Protein AF-A0A6N2EA78-F1 (afdb_monomer)

Nearest PDB structures (foldseek):
  1zun-assembly1_B  TM=9.118E-01  e=1.534E-39  Pseudomonas syringae pv. tomato str. DC3000
  4cxg-assembly1_A  TM=6.770E-01  e=3.763E-31  Oryctolagus cuniculus
  3wy9-assembly2_B  TM=7.739E-01  e=1.429E-28  Pyrococcus horikoshii OT3
  3wya-assembly1_A  TM=7.598E-01  e=1.114E-25  Pyrococcus horikoshii OT3
  7csl-assembly2_B  TM=6.715E-01  e=8.254E-26  Pyrococcus horikoshii OT3

Structure (mmCIF, N/CA/C/O backbone):
data_AF-A0A6N2EA78-F1
#
_entry.id   AF-A0A6N2EA78-F1
#
loop_
_atom_site.group_PDB
_atom_site.id
_atom_site.type_symbol
_atom_site.label_atom_id
_atom_site.label_alt_id
_atom_site.label_comp_id
_atom_site.label_asym_id
_atom_site.label_entity_id
_atom_site.label_seq_id
_atom_site.pdbx_PDB_ins_code
_atom_site.Cartn_x
_atom_site.Cartn_y
_atom_site.Cartn_z
_atom_site.occupancy
_atom_site.B_iso_or_equiv
_atom_site.auth_seq_id
_atom_site.auth_comp_id
_atom_site.auth_asym_id
_atom_site.auth_atom_id
_atom_site.pdbx_PDB_model_num
ATOM 1 N N . MET A 1 1 ? -4.842 21.258 55.025 1.00 32.16 1 MET A N 1
ATOM 2 C CA . MET A 1 1 ? -4.219 22.569 55.287 1.00 32.16 1 MET A CA 1
ATOM 3 C C . MET A 1 1 ? -3.098 22.738 54.284 1.00 32.16 1 MET A C 1
ATOM 5 O O . MET A 1 1 ? -2.226 21.889 54.326 1.00 32.16 1 MET A O 1
ATOM 9 N N . LEU A 1 2 ? -3.222 23.757 53.419 1.00 26.39 2 LEU A N 1
ATOM 10 C CA . LEU A 1 2 ? -2.181 24.606 52.798 1.00 26.39 2 LEU A CA 1
ATOM 11 C C . LEU A 1 2 ? -0.951 23.887 52.169 1.00 26.39 2 LEU A C 1
ATOM 13 O O . LEU A 1 2 ? -0.333 23.048 52.797 1.00 26.39 2 LEU A O 1
ATOM 17 N N . ASP A 1 3 ? -0.478 24.188 50.963 1.00 26.31 3 ASP A N 1
ATOM 18 C CA . ASP A 1 3 ? -0.587 25.446 50.236 1.00 26.31 3 ASP A CA 1
ATOM 19 C C . ASP A 1 3 ? -0.264 25.269 48.745 1.00 26.31 3 ASP A C 1
ATOM 21 O O . ASP A 1 3 ? 0.576 24.459 48.352 1.00 26.31 3 ASP A O 1
ATOM 25 N N . ASN A 1 4 ? -0.940 26.086 47.945 1.00 31.48 4 ASN A N 1
ATOM 26 C CA . ASN A 1 4 ? -0.704 26.337 46.534 1.00 31.48 4 ASN A CA 1
ATOM 27 C C . ASN A 1 4 ? 0.383 27.413 46.436 1.00 31.48 4 ASN A C 1
ATOM 29 O O . ASN A 1 4 ? 0.170 28.521 46.918 1.00 31.48 4 ASN A O 1
ATOM 33 N N . SER A 1 5 ? 1.497 27.172 45.743 1.00 30.98 5 SER A N 1
ATOM 34 C CA . SER A 1 5 ? 2.279 28.295 45.210 1.00 30.98 5 SER A CA 1
ATOM 35 C C . SER A 1 5 ? 3.102 27.943 43.970 1.00 30.98 5 SER A C 1
ATOM 37 O O . SER A 1 5 ? 4.049 27.170 43.999 1.00 30.98 5 SER A O 1
ATOM 39 N N . ASN A 1 6 ? 2.715 28.632 42.894 1.00 29.83 6 ASN A N 1
ATOM 40 C CA . ASN A 1 6 ? 3.533 29.161 41.808 1.00 29.83 6 ASN A CA 1
ATOM 41 C C . ASN A 1 6 ? 4.336 28.212 40.909 1.00 29.83 6 ASN A C 1
ATOM 43 O O . ASN A 1 6 ? 5.505 27.912 41.135 1.00 29.83 6 ASN A O 1
ATOM 47 N N . THR A 1 7 ? 3.811 28.045 39.695 1.00 33.12 7 THR A N 1
ATOM 48 C CA . THR A 1 7 ? 4.588 28.446 38.513 1.00 33.12 7 THR A CA 1
ATOM 49 C C . THR A 1 7 ? 3.654 29.153 37.527 1.00 33.12 7 THR A C 1
ATOM 51 O O . THR A 1 7 ? 2.773 28.543 36.931 1.00 33.12 7 THR A O 1
ATOM 54 N N . GLN A 1 8 ? 3.783 30.481 37.457 1.00 30.59 8 GLN A N 1
ATOM 55 C CA . GLN A 1 8 ? 3.013 31.375 36.591 1.00 30.59 8 GLN A CA 1
ATOM 56 C C . GLN A 1 8 ? 3.425 31.202 35.122 1.00 30.59 8 GLN A C 1
ATOM 58 O O . GLN A 1 8 ? 4.612 31.216 34.802 1.00 30.59 8 GLN A O 1
ATOM 63 N N . LEU A 1 9 ? 2.434 31.104 34.234 1.00 31.41 9 LEU A N 1
ATOM 64 C CA . LEU A 1 9 ? 2.588 31.295 32.790 1.00 31.41 9 LEU A CA 1
ATOM 65 C C . LEU A 1 9 ? 2.487 32.803 32.459 1.00 31.41 9 LEU A C 1
ATOM 67 O O . LEU A 1 9 ? 1.650 33.483 33.060 1.00 31.41 9 LEU A O 1
ATOM 71 N N . PRO A 1 10 ? 3.300 33.351 31.534 1.00 30.45 10 PRO A N 1
ATOM 72 C CA . PRO A 1 10 ? 3.309 34.785 31.240 1.00 30.45 10 PRO A CA 1
ATOM 73 C C . PRO A 1 10 ? 2.024 35.277 30.558 1.00 30.45 10 PRO A C 1
ATOM 75 O O . PRO A 1 10 ? 1.609 34.754 29.526 1.00 30.45 10 PRO A O 1
ATOM 78 N N . GLN A 1 11 ? 1.442 36.341 31.117 1.00 33.69 11 GLN A N 1
ATOM 79 C CA . GLN A 1 11 ? 0.385 37.157 30.518 1.00 33.69 11 GLN A CA 1
ATOM 80 C C . GLN A 1 11 ? 0.973 38.113 29.470 1.00 33.69 11 GLN A C 1
ATOM 82 O O . GLN A 1 11 ? 1.513 39.154 29.832 1.00 33.69 11 GLN A O 1
ATOM 87 N N . GLN A 1 12 ? 0.826 37.805 28.184 1.00 31.84 12 GLN A N 1
ATOM 88 C CA . GLN A 1 12 ? 0.813 38.791 27.097 1.00 31.84 12 GLN A CA 1
ATOM 89 C C . GLN A 1 12 ? -0.186 38.308 26.036 1.00 31.84 12 GLN A C 1
ATOM 91 O O . GLN A 1 12 ? -0.276 37.109 25.799 1.00 31.84 12 GLN A O 1
ATOM 96 N N . PHE A 1 13 ? -0.923 39.246 25.430 1.00 28.55 13 PHE A N 1
ATOM 97 C CA . PHE A 1 13 ? -2.097 39.086 24.545 1.00 28.55 13 PHE A CA 1
ATOM 98 C C . PHE A 1 13 ? -3.475 39.092 25.229 1.00 28.55 13 PHE A C 1
ATOM 100 O O . PHE A 1 13 ? -4.318 38.230 25.005 1.00 28.55 13 PHE A O 1
ATOM 107 N N . ALA A 1 14 ? -3.740 40.148 25.997 1.00 30.28 14 ALA A N 1
ATOM 108 C CA . ALA A 1 14 ? -5.088 40.678 26.176 1.00 30.28 14 ALA A CA 1
ATOM 109 C C . ALA A 1 14 ? -5.021 42.181 25.876 1.00 30.28 14 ALA A C 1
ATOM 111 O O . ALA A 1 14 ? -4.589 42.934 26.735 1.00 30.28 14 ALA A O 1
ATOM 112 N N . ASP A 1 15 ? -5.289 42.556 24.620 1.00 31.00 15 ASP A N 1
ATOM 113 C CA . ASP A 1 15 ? -5.847 43.854 24.196 1.00 31.00 15 ASP A CA 1
ATOM 114 C C . ASP A 1 15 ? -5.804 43.961 22.661 1.00 31.00 15 ASP A C 1
ATOM 116 O O . ASP A 1 15 ? -4.823 44.401 22.063 1.00 31.00 15 ASP A O 1
ATOM 120 N N . ALA A 1 16 ? -6.891 43.550 22.004 1.00 31.66 16 ALA A N 1
ATOM 121 C CA . ALA A 1 16 ? -7.221 43.981 20.647 1.00 31.66 16 ALA A CA 1
ATOM 122 C C . ALA A 1 16 ? -8.757 44.032 20.496 1.00 31.66 16 ALA A C 1
ATOM 124 O O . ALA A 1 16 ? -9.440 43.108 20.944 1.00 31.66 16 ALA A O 1
ATOM 125 N N . PRO A 1 17 ? -9.323 45.110 19.923 1.00 29.92 17 PRO A N 1
ATOM 126 C CA . PRO A 1 17 ? -10.761 45.359 19.923 1.00 29.92 17 PRO A CA 1
ATOM 127 C C . PRO A 1 17 ? -11.522 44.407 18.990 1.00 29.92 17 PRO A C 1
ATOM 129 O O . PRO A 1 17 ? -11.026 44.007 17.938 1.00 29.92 17 PRO A O 1
ATOM 132 N N . ALA A 1 18 ? -12.760 44.086 19.375 1.00 33.69 18 ALA A N 1
ATOM 133 C CA . ALA A 1 18 ? -13.701 43.281 18.607 1.00 33.69 18 ALA A CA 1
ATOM 134 C C . ALA A 1 18 ? -14.038 43.951 17.260 1.00 33.69 18 ALA A C 1
ATOM 136 O O . ALA A 1 18 ? -14.889 44.835 17.178 1.00 33.69 18 ALA A O 1
ATOM 137 N N . GLY A 1 19 ? -13.341 43.531 16.204 1.00 27.36 19 GLY A N 1
ATOM 138 C CA . GLY A 1 19 ? -13.635 43.876 14.818 1.00 27.36 19 GLY A CA 1
ATOM 139 C C . GLY A 1 19 ? -14.538 42.823 14.181 1.00 27.36 19 GLY A C 1
ATOM 140 O O . GLY A 1 19 ? -14.126 41.688 13.958 1.00 27.36 19 GLY A O 1
ATOM 141 N N . THR A 1 20 ? -15.773 43.214 13.884 1.00 30.28 20 THR A N 1
ATOM 142 C CA . THR A 1 20 ? -16.753 42.453 13.106 1.00 30.28 20 THR A CA 1
ATOM 143 C C . THR A 1 20 ? -16.212 42.156 11.703 1.00 30.28 20 THR A C 1
ATOM 145 O O . THR A 1 20 ? -16.216 43.032 10.841 1.00 30.28 20 THR A O 1
ATOM 148 N N . LEU A 1 21 ? -15.782 40.920 11.444 1.00 28.53 21 LEU A N 1
ATOM 149 C CA . LEU A 1 21 ? -15.569 40.410 10.086 1.00 28.53 21 LEU A CA 1
ATOM 150 C C . LEU A 1 21 ? -16.843 39.690 9.642 1.00 28.53 21 LEU A C 1
ATOM 152 O O . LEU A 1 21 ? -17.053 38.508 9.907 1.00 28.53 21 LEU A O 1
ATOM 156 N N . ALA A 1 22 ? -17.723 40.458 9.003 1.00 27.28 22 ALA A N 1
ATOM 157 C CA . ALA A 1 22 ? -18.862 39.942 8.265 1.00 27.28 22 ALA A CA 1
ATOM 158 C C . ALA A 1 22 ? -18.359 39.095 7.084 1.00 27.28 22 ALA A C 1
ATOM 160 O O . ALA A 1 22 ? -17.578 39.570 6.259 1.00 27.28 22 ALA A O 1
ATOM 161 N N . ALA A 1 23 ? -18.818 37.847 6.999 1.00 28.83 23 ALA A N 1
ATOM 162 C CA . ALA A 1 23 ? -18.691 37.052 5.786 1.00 28.83 23 ALA A CA 1
ATOM 163 C C . ALA A 1 23 ? -19.498 37.728 4.658 1.00 28.83 23 ALA A C 1
ATOM 165 O O . ALA A 1 23 ? -20.614 38.194 4.917 1.00 28.83 23 ALA A O 1
ATOM 166 N N . PRO A 1 24 ? -18.977 37.813 3.422 1.00 27.91 24 PRO A N 1
ATOM 167 C CA . PRO A 1 24 ? -19.726 38.397 2.322 1.00 27.91 24 PRO A CA 1
ATOM 168 C C . PRO A 1 24 ? -20.956 37.533 2.023 1.00 27.91 24 PRO A C 1
ATOM 170 O O . PRO A 1 24 ? -20.853 36.330 1.784 1.00 27.91 24 PRO A O 1
ATOM 173 N N . ALA A 1 25 ? -22.130 38.164 2.058 1.00 28.84 25 ALA A N 1
ATOM 174 C CA . ALA A 1 25 ? -23.375 37.565 1.606 1.00 28.84 25 ALA A CA 1
ATOM 175 C C . ALA A 1 25 ? -23.281 37.254 0.100 1.00 28.84 25 ALA A C 1
ATOM 177 O O . ALA A 1 25 ? -22.808 38.105 -0.660 1.00 28.84 25 ALA A O 1
ATOM 178 N N . PRO A 1 26 ? -23.735 36.077 -0.363 1.00 28.84 26 PRO A N 1
ATOM 179 C CA . PRO A 1 26 ? -23.867 35.832 -1.788 1.00 28.84 26 PRO A CA 1
ATOM 180 C C . PRO A 1 26 ? -24.981 36.727 -2.341 1.00 28.84 26 PRO A C 1
ATOM 182 O O . PRO A 1 26 ? -26.055 36.848 -1.746 1.00 28.84 26 PRO A O 1
ATOM 185 N N . ALA A 1 27 ? -24.695 37.376 -3.468 1.00 30.50 27 ALA A N 1
ATOM 186 C CA . ALA A 1 27 ? -25.645 38.201 -4.194 1.00 30.50 27 ALA A CA 1
ATOM 187 C C . ALA A 1 27 ? -26.918 37.399 -4.500 1.00 30.50 27 ALA A C 1
ATOM 189 O O . ALA A 1 27 ? -26.868 36.309 -5.071 1.00 30.50 27 ALA A O 1
ATOM 190 N N . ALA A 1 28 ? -28.054 37.950 -4.086 1.00 27.80 28 ALA A N 1
ATOM 191 C CA . ALA A 1 28 ? -29.363 37.469 -4.470 1.00 27.80 28 ALA A CA 1
ATOM 192 C C . ALA A 1 28 ? -29.687 38.010 -5.865 1.00 27.80 28 ALA A C 1
ATOM 194 O O . ALA A 1 28 ? -29.988 39.190 -5.993 1.00 27.80 28 ALA A O 1
ATOM 195 N N . ASP A 1 29 ? -29.675 37.134 -6.866 1.00 29.31 29 ASP A N 1
ATOM 196 C CA . ASP A 1 29 ? -30.460 37.308 -8.085 1.00 29.31 29 ASP A CA 1
ATOM 197 C C . ASP A 1 29 ? -31.363 36.082 -8.235 1.00 29.31 29 ASP A C 1
ATOM 199 O O . ASP A 1 29 ? -30.914 34.938 -8.314 1.00 29.31 29 ASP A O 1
ATOM 203 N N . GLY A 1 30 ? -32.670 36.329 -8.174 1.00 25.52 30 GLY A N 1
ATOM 204 C CA . GLY A 1 30 ? -33.695 35.304 -8.269 1.00 25.52 30 GLY A CA 1
ATOM 205 C C . GLY A 1 30 ? -34.036 34.950 -9.713 1.00 25.52 30 GLY A C 1
ATOM 206 O O . GLY A 1 30 ? -34.237 35.820 -10.552 1.00 25.52 30 GLY A O 1
ATOM 207 N N . SER A 1 31 ? -34.202 33.660 -9.986 1.00 26.61 31 SER A N 1
ATOM 208 C CA . SER A 1 31 ? -35.424 33.089 -10.575 1.00 26.61 31 SER A CA 1
ATOM 209 C C . SER A 1 31 ? -35.290 31.564 -10.658 1.00 26.61 31 SER A C 1
ATOM 211 O O . SER A 1 31 ? -34.195 31.023 -10.755 1.00 26.61 31 SER A O 1
ATOM 213 N N . GLY A 1 32 ? -36.420 30.881 -10.471 1.00 27.66 32 GLY A N 1
ATOM 214 C CA . GLY A 1 32 ? -36.511 29.487 -10.041 1.00 27.66 32 GLY A CA 1
ATOM 215 C C . GLY A 1 32 ? -35.953 28.425 -10.992 1.00 27.66 32 GLY A C 1
ATOM 216 O O . GLY A 1 32 ? -35.993 28.553 -12.211 1.00 27.66 32 GLY A O 1
ATOM 217 N N . GLY A 1 33 ? -35.524 27.318 -10.388 1.00 25.39 33 GLY A N 1
ATOM 218 C CA . GLY A 1 33 ? -35.150 26.080 -11.063 1.00 25.39 33 GLY A CA 1
ATOM 219 C C . GLY A 1 33 ? -34.796 25.016 -10.030 1.00 25.39 33 GLY A C 1
ATOM 220 O O . GLY A 1 33 ? -33.838 25.169 -9.283 1.00 25.39 33 GLY A O 1
ATOM 221 N N . SER A 1 34 ? -35.632 23.992 -9.937 1.00 27.66 34 SER A N 1
ATOM 222 C CA . SER A 1 34 ? -35.605 22.892 -8.976 1.00 27.66 34 SER A CA 1
ATOM 223 C C . SER A 1 34 ? -34.334 22.038 -9.004 1.00 27.66 34 SER A C 1
ATOM 225 O O . SER A 1 34 ? -33.863 21.678 -10.075 1.00 27.66 34 SER A O 1
ATOM 227 N N . ASP A 1 35 ? -33.917 21.645 -7.799 1.00 35.66 35 ASP A N 1
ATOM 228 C CA . ASP A 1 35 ? -33.377 20.335 -7.413 1.00 35.66 35 ASP A CA 1
ATOM 229 C C . ASP A 1 35 ? -32.196 19.758 -8.219 1.00 35.66 35 ASP A C 1
ATOM 231 O O . ASP A 1 35 ? -32.323 19.280 -9.343 1.00 35.66 35 ASP A O 1
ATOM 235 N N . GLY A 1 36 ? -31.019 19.769 -7.592 1.00 27.58 36 GLY A N 1
ATOM 236 C CA . GLY A 1 36 ? -29.790 19.256 -8.191 1.00 27.58 36 GLY A CA 1
ATOM 237 C C . GLY A 1 36 ? -28.538 19.538 -7.369 1.00 27.58 36 GLY A C 1
ATOM 238 O O . GLY A 1 36 ? -27.501 19.878 -7.934 1.00 27.58 36 GLY A O 1
ATOM 239 N N . ARG A 1 37 ? -28.589 19.415 -6.032 1.00 26.03 37 ARG A N 1
ATOM 240 C CA . ARG A 1 37 ? -27.348 19.257 -5.256 1.00 26.03 37 ARG A CA 1
ATOM 241 C C . ARG A 1 37 ? -26.849 17.837 -5.486 1.00 26.03 37 ARG A C 1
ATOM 243 O O . ARG A 1 37 ? -27.147 16.923 -4.725 1.00 26.03 37 ARG A O 1
ATOM 250 N N . LEU A 1 38 ? -26.119 17.674 -6.585 1.00 29.16 38 LEU A N 1
ATOM 251 C CA . LEU A 1 38 ? -25.241 16.538 -6.802 1.00 29.16 38 LEU A CA 1
ATOM 252 C C . LEU A 1 38 ? -24.351 16.426 -5.563 1.00 29.16 38 LEU A C 1
ATOM 254 O O . LEU A 1 38 ? -23.515 17.290 -5.306 1.00 29.16 38 LEU A O 1
ATOM 258 N N . VAL A 1 39 ? -24.570 15.373 -4.781 1.00 30.66 39 VAL A N 1
ATOM 259 C CA . VAL A 1 39 ? -23.545 14.821 -3.904 1.00 30.66 39 VAL A CA 1
ATOM 260 C C . VAL A 1 39 ? -22.363 14.555 -4.829 1.00 30.66 39 VAL A C 1
ATOM 262 O O . VAL A 1 39 ? -22.424 13.641 -5.653 1.00 30.66 39 VAL A O 1
ATOM 265 N N . GLU A 1 40 ? -21.336 15.409 -4.792 1.00 30.80 40 GLU A N 1
ATOM 266 C CA . GLU A 1 40 ? -20.055 15.094 -5.414 1.00 30.80 40 GLU A CA 1
ATOM 267 C C . GLU A 1 40 ? -19.631 13.760 -4.813 1.00 30.80 40 GLU A C 1
ATOM 269 O O . GLU A 1 40 ? -19.257 13.683 -3.646 1.00 30.80 40 GLU A O 1
ATOM 274 N N . LYS A 1 41 ? -19.781 12.692 -5.600 1.00 35.84 41 LYS A N 1
ATOM 275 C CA . LYS A 1 41 ? -19.270 11.364 -5.289 1.00 35.84 41 LYS A CA 1
ATOM 276 C C . LYS A 1 41 ? -17.810 11.579 -4.901 1.00 35.84 41 LYS A C 1
ATOM 278 O O . LYS A 1 41 ? -17.033 11.986 -5.767 1.00 35.84 41 LYS A O 1
ATOM 283 N N . GLU A 1 42 ? -17.476 11.429 -3.616 1.00 44.38 42 GLU A N 1
ATOM 284 C CA . GLU A 1 42 ? -16.109 11.596 -3.123 1.00 44.38 42 GLU A CA 1
ATOM 285 C C . GLU A 1 42 ? -15.202 10.794 -4.055 1.00 44.38 42 GLU A C 1
ATOM 287 O O . GLU A 1 42 ? -15.309 9.570 -4.137 1.00 44.38 42 GLU A O 1
ATOM 292 N N . ARG A 1 43 ? -14.401 11.491 -4.870 1.00 55.72 43 ARG A N 1
ATOM 293 C CA . ARG A 1 43 ? -13.498 10.816 -5.802 1.00 55.72 43 ARG A CA 1
ATOM 294 C C . ARG A 1 43 ? -12.541 10.001 -4.948 1.00 55.72 43 ARG A C 1
ATOM 296 O O . ARG A 1 43 ? -11.836 10.586 -4.125 1.00 55.72 43 ARG A O 1
ATOM 303 N N . ASP A 1 44 ? -12.567 8.687 -5.148 1.00 74.88 44 ASP A N 1
ATOM 304 C CA . ASP A 1 44 ? -11.725 7.718 -4.454 1.00 74.88 44 ASP A CA 1
ATOM 305 C C . ASP A 1 44 ? -10.264 8.210 -4.483 1.00 74.88 44 ASP A C 1
ATOM 307 O O . ASP A 1 44 ? -9.791 8.736 -5.497 1.00 74.88 44 ASP A O 1
ATOM 311 N N . LEU A 1 45 ? -9.583 8.143 -3.343 1.00 83.12 45 LEU A N 1
ATOM 312 C CA . LEU A 1 45 ? -8.234 8.662 -3.149 1.00 83.12 45 LEU A CA 1
ATOM 313 C C . LEU A 1 45 ? -7.279 7.478 -3.052 1.00 83.12 45 LEU A C 1
ATOM 315 O O . LEU A 1 45 ? -7.375 6.715 -2.096 1.00 83.12 45 LEU A O 1
ATOM 319 N N . LEU A 1 46 ? -6.345 7.362 -3.996 1.00 87.75 46 LEU A N 1
ATOM 320 C CA . LEU A 1 46 ? -5.263 6.378 -3.933 1.00 87.75 46 LEU A CA 1
ATOM 321 C C . LEU A 1 46 ? -3.975 7.039 -3.458 1.00 87.75 46 LEU A C 1
ATOM 323 O O . LEU A 1 46 ? -3.489 7.981 -4.091 1.00 87.75 46 LEU A O 1
ATOM 327 N N . ARG A 1 47 ? -3.394 6.521 -2.377 1.00 87.50 47 ARG A N 1
ATOM 328 C CA . ARG A 1 47 ? -2.016 6.826 -1.986 1.00 87.50 47 ARG A CA 1
ATOM 329 C C . ARG A 1 47 ? -1.125 5.723 -2.519 1.00 87.50 47 ARG A C 1
ATOM 331 O O . ARG A 1 47 ? -1.353 4.559 -2.212 1.00 87.50 47 ARG A O 1
ATOM 338 N N . PHE A 1 48 ? -0.103 6.068 -3.287 1.00 89.94 48 PHE A N 1
ATOM 339 C CA . PHE A 1 48 ? 0.881 5.082 -3.707 1.00 89.94 48 PHE A CA 1
ATOM 340 C C . PHE A 1 48 ? 2.302 5.596 -3.546 1.00 89.94 48 PHE A C 1
ATOM 342 O O . PHE A 1 48 ? 2.555 6.801 -3.539 1.00 89.94 48 PHE A O 1
ATOM 349 N N . THR A 1 49 ? 3.233 4.660 -3.415 1.00 88.69 49 THR A N 1
ATOM 350 C CA . THR A 1 49 ? 4.662 4.949 -3.325 1.00 88.69 49 THR A CA 1
ATOM 351 C C . THR A 1 49 ? 5.417 4.308 -4.480 1.00 88.69 49 THR A C 1
ATOM 353 O O . THR A 1 49 ? 5.037 3.239 -4.955 1.00 88.69 49 THR A O 1
ATOM 356 N N . THR A 1 50 ? 6.479 4.959 -4.946 1.00 87.62 50 THR A N 1
ATOM 357 C CA . THR A 1 50 ? 7.412 4.409 -5.934 1.00 87.62 50 THR A CA 1
ATOM 358 C C . THR A 1 50 ? 8.671 3.919 -5.239 1.00 87.62 50 THR A C 1
ATOM 360 O O . THR A 1 50 ? 9.265 4.637 -4.438 1.00 87.62 50 THR A O 1
ATOM 363 N N . ALA A 1 51 ? 9.110 2.712 -5.577 1.00 85.56 51 ALA A N 1
ATOM 364 C CA . ALA A 1 51 ? 10.311 2.079 -5.055 1.00 85.56 51 ALA A CA 1
ATOM 365 C C . ALA A 1 51 ? 11.096 1.422 -6.196 1.00 85.56 51 ALA A C 1
ATOM 367 O O . ALA A 1 51 ? 10.536 1.043 -7.215 1.00 85.56 51 ALA A O 1
ATOM 368 N N . GLY A 1 52 ? 12.413 1.315 -6.055 1.00 82.00 52 GLY A N 1
ATOM 369 C CA . GLY A 1 52 ? 13.307 0.840 -7.118 1.00 82.00 52 GLY A CA 1
ATOM 370 C C . GLY A 1 52 ? 14.715 1.387 -6.927 1.00 82.00 52 GLY A C 1
ATOM 371 O O . GLY A 1 52 ? 14.907 2.330 -6.157 1.00 82.00 52 GLY A O 1
ATOM 372 N N . SER A 1 53 ? 15.693 0.815 -7.615 1.00 80.94 53 SER A N 1
ATOM 373 C CA . SER A 1 53 ? 17.089 1.253 -7.604 1.00 80.94 53 SER A CA 1
ATOM 374 C C . SER A 1 53 ? 17.262 2.697 -8.087 1.00 80.94 53 SER A C 1
ATOM 376 O O . SER A 1 53 ? 16.342 3.302 -8.648 1.00 80.94 53 SER A O 1
ATOM 378 N N . VAL A 1 54 ? 18.444 3.271 -7.844 1.00 69.88 54 VAL A N 1
ATOM 379 C CA . VAL A 1 54 ? 18.804 4.655 -8.207 1.00 69.88 54 VAL A CA 1
ATOM 380 C C . VAL A 1 54 ? 18.592 4.916 -9.699 1.00 69.88 54 VAL A C 1
ATOM 382 O O . VAL A 1 54 ? 18.066 5.965 -10.055 1.00 69.88 54 VAL A O 1
ATOM 385 N N . ASP A 1 55 ? 18.831 3.911 -10.540 1.00 79.31 55 ASP A N 1
ATOM 386 C CA . ASP A 1 55 ? 18.738 4.046 -11.992 1.00 79.31 55 ASP A CA 1
ATOM 387 C C . ASP A 1 55 ? 17.466 3.448 -12.602 1.00 79.31 55 ASP A C 1
ATOM 389 O O . ASP A 1 55 ? 17.305 3.499 -13.816 1.00 79.31 55 ASP A O 1
ATOM 393 N N . ASP A 1 56 ? 16.521 2.924 -11.818 1.00 85.06 56 ASP A N 1
ATOM 394 C CA . ASP A 1 56 ? 15.327 2.254 -12.370 1.00 85.06 56 ASP A CA 1
ATOM 395 C C . ASP A 1 56 ? 14.311 3.230 -13.002 1.00 85.06 56 ASP A C 1
ATOM 397 O O . ASP A 1 56 ? 13.306 2.806 -13.567 1.00 85.06 56 ASP A O 1
ATOM 401 N N . GLY A 1 57 ? 14.567 4.543 -12.951 1.00 83.94 57 GLY A N 1
ATOM 402 C CA . GLY A 1 57 ? 13.764 5.560 -13.640 1.00 83.94 57 GLY A CA 1
ATOM 403 C C . GLY A 1 57 ? 12.504 6.010 -12.891 1.00 83.94 57 GLY A C 1
ATOM 404 O O . GLY A 1 57 ? 11.528 6.395 -13.529 1.00 83.94 57 GLY A O 1
ATOM 405 N N . LYS A 1 58 ? 12.512 5.983 -11.548 1.00 86.00 58 LYS A N 1
ATOM 406 C CA . LYS A 1 58 ? 11.379 6.414 -10.694 1.00 86.00 58 LYS A CA 1
ATOM 407 C C . LYS A 1 58 ? 10.946 7.855 -10.972 1.00 86.00 58 LYS A C 1
ATOM 409 O O . LYS A 1 58 ? 9.788 8.098 -11.296 1.00 86.00 58 LYS A O 1
ATOM 414 N N . SER A 1 59 ? 11.892 8.789 -10.897 1.00 80.50 59 SER A N 1
ATOM 415 C CA . SER A 1 59 ? 11.660 10.217 -11.127 1.00 80.50 59 SER A CA 1
ATOM 416 C C . SER A 1 59 ? 11.162 10.482 -12.548 1.00 80.50 59 SER A C 1
ATOM 418 O O . SER A 1 59 ? 10.218 11.241 -12.749 1.00 80.50 59 SER A O 1
ATOM 420 N N . THR A 1 60 ? 11.728 9.779 -13.537 1.00 84.44 60 THR A N 1
ATOM 421 C CA . THR A 1 60 ? 11.277 9.834 -14.935 1.00 84.44 60 THR A CA 1
ATOM 422 C C . THR A 1 60 ? 9.833 9.361 -15.078 1.00 84.44 60 THR A C 1
ATOM 424 O O . THR A 1 60 ? 9.042 10.042 -15.723 1.00 84.44 60 THR A O 1
ATOM 427 N N . LEU A 1 61 ? 9.460 8.244 -14.441 1.00 87.12 61 LEU A N 1
ATOM 428 C CA . LEU A 1 61 ? 8.092 7.724 -14.472 1.00 87.12 61 LEU A CA 1
ATOM 429 C C . LEU A 1 61 ? 7.095 8.710 -13.857 1.00 87.12 61 LEU A C 1
ATOM 431 O O . LEU A 1 61 ? 6.060 8.989 -14.458 1.00 87.12 61 LEU A O 1
ATOM 435 N N . ILE A 1 62 ? 7.412 9.266 -12.685 1.00 83.25 62 ILE A N 1
ATOM 436 C CA . ILE A 1 62 ? 6.556 10.265 -12.033 1.00 83.25 62 ILE A CA 1
ATOM 437 C C . ILE A 1 62 ? 6.427 11.506 -12.920 1.00 83.25 62 ILE A C 1
ATOM 439 O O . ILE A 1 62 ? 5.316 11.982 -13.148 1.00 83.25 62 ILE A O 1
ATOM 443 N N . GLY A 1 63 ? 7.542 12.011 -13.455 1.00 80.81 63 GLY A N 1
ATOM 444 C CA . GLY A 1 63 ? 7.548 13.139 -14.383 1.00 80.81 63 GLY A CA 1
ATOM 445 C C . GLY A 1 63 ? 6.671 12.880 -15.610 1.00 80.81 63 GLY A C 1
ATOM 446 O O . GLY A 1 63 ? 5.861 13.734 -15.971 1.00 80.81 63 GLY A O 1
ATOM 447 N N . ARG A 1 64 ? 6.755 11.677 -16.192 1.00 85.31 64 ARG A N 1
ATOM 448 C CA . ARG A 1 64 ? 5.926 11.257 -17.327 1.00 85.31 64 ARG A CA 1
ATOM 449 C C . ARG A 1 64 ? 4.447 11.203 -16.982 1.00 85.31 64 ARG A C 1
ATOM 451 O O . ARG A 1 64 ? 3.638 11.769 -17.705 1.00 85.31 64 ARG A O 1
ATOM 458 N N . MET A 1 65 ? 4.090 10.614 -15.845 1.00 82.31 65 MET A N 1
ATOM 459 C CA . MET A 1 65 ? 2.701 10.580 -15.386 1.00 82.31 65 MET A CA 1
ATOM 460 C C . MET A 1 65 ? 2.126 11.984 -15.157 1.00 82.31 65 MET A C 1
ATOM 462 O O . MET A 1 65 ? 0.974 12.246 -15.506 1.00 82.31 65 MET A O 1
ATOM 466 N N . LEU A 1 66 ? 2.905 12.904 -14.583 1.00 78.38 66 LEU A N 1
ATOM 467 C CA . LEU A 1 66 ? 2.474 14.290 -14.380 1.00 78.38 66 LEU A CA 1
ATOM 468 C C . LEU A 1 66 ? 2.295 15.031 -15.713 1.00 78.38 66 LEU A C 1
ATOM 470 O O . LEU A 1 66 ? 1.323 15.770 -15.872 1.00 78.38 66 LEU A O 1
ATOM 474 N N . PHE A 1 67 ? 3.198 14.799 -16.666 1.00 76.00 67 PHE A N 1
ATOM 475 C CA . PHE A 1 67 ? 3.137 15.371 -18.008 1.00 76.00 67 PHE A CA 1
ATOM 476 C C . PHE A 1 67 ? 1.917 14.875 -18.792 1.00 76.00 67 PHE A C 1
ATOM 478 O O . PHE A 1 67 ? 1.064 15.672 -19.189 1.00 76.00 67 PHE A O 1
ATOM 485 N N . ASP A 1 68 ? 1.769 13.558 -18.921 1.00 72.38 68 ASP A N 1
ATOM 486 C CA . ASP A 1 68 ? 0.721 12.937 -19.735 1.00 72.38 68 ASP A CA 1
ATOM 487 C C . ASP A 1 68 ? -0.680 13.099 -19.116 1.00 72.38 68 ASP A C 1
ATOM 489 O O . ASP A 1 68 ? -1.683 13.160 -19.830 1.00 72.38 68 ASP A O 1
ATOM 493 N N . SER A 1 69 ? -0.778 13.259 -17.788 1.00 65.38 69 SER A N 1
ATOM 494 C CA . SER A 1 69 ? -2.051 13.560 -17.110 1.00 65.38 69 SER A CA 1
ATOM 495 C C . SER A 1 69 ? -2.540 15.003 -17.304 1.00 65.38 69 SER A C 1
ATOM 497 O O . SER A 1 69 ? -3.599 15.361 -16.781 1.00 65.38 69 SER A O 1
ATOM 499 N N . LYS A 1 70 ? -1.816 15.830 -18.080 1.00 63.69 70 LYS A N 1
ATOM 500 C CA . LYS A 1 70 ? -2.163 17.226 -18.421 1.00 63.69 70 LYS A CA 1
ATOM 501 C C . LYS A 1 70 ? -2.385 18.124 -17.196 1.00 63.69 70 LYS A C 1
ATOM 503 O O . LYS A 1 70 ? -3.136 19.095 -17.257 1.00 63.69 70 LYS A O 1
ATOM 508 N N . GLN A 1 71 ? -1.754 17.787 -16.072 1.00 54.62 71 GLN A N 1
ATOM 509 C CA . GLN A 1 71 ? -1.836 18.540 -14.813 1.00 54.62 71 GLN A CA 1
ATOM 510 C C . GLN A 1 71 ? -0.737 19.609 -14.699 1.00 54.62 71 GLN A C 1
ATOM 512 O O . GLN A 1 71 ? -0.763 20.422 -13.776 1.00 54.62 71 GLN A O 1
ATOM 517 N N . ILE A 1 72 ? 0.216 19.634 -15.634 1.00 53.31 72 ILE A N 1
ATOM 518 C CA . ILE A 1 72 ? 1.256 20.659 -15.706 1.00 53.31 72 ILE A CA 1
ATOM 519 C C . ILE A 1 72 ? 0.738 21.810 -16.569 1.00 53.31 72 ILE A C 1
ATOM 521 O O . ILE A 1 72 ? 0.417 21.628 -17.743 1.00 53.31 72 ILE A O 1
ATOM 525 N N . PHE A 1 73 ? 0.636 23.002 -15.978 1.00 51.44 73 PHE A N 1
ATOM 526 C CA . PHE A 1 73 ? 0.325 24.226 -16.717 1.00 51.44 73 PHE A CA 1
ATOM 527 C C . PHE A 1 73 ? 1.413 24.486 -17.771 1.00 51.44 73 PHE A C 1
ATOM 529 O O . PHE A 1 73 ? 2.595 24.313 -17.478 1.00 51.44 73 PHE A O 1
ATOM 536 N N . GLN A 1 74 ? 1.020 24.929 -18.970 1.00 51.56 74 GLN A N 1
ATOM 537 C CA . GLN A 1 74 ? 1.914 25.168 -20.116 1.00 51.56 74 GLN A CA 1
ATOM 538 C C . GLN A 1 74 ? 3.179 25.968 -19.740 1.00 51.56 74 GLN A C 1
ATOM 540 O O . GLN A 1 74 ? 4.281 25.626 -20.152 1.00 51.56 74 GLN A O 1
ATOM 545 N N . ASP A 1 75 ? 3.039 26.947 -18.847 1.00 44.22 75 ASP A N 1
ATOM 546 C CA . ASP A 1 75 ? 4.131 27.806 -18.378 1.00 44.22 75 ASP A CA 1
ATOM 547 C C . ASP A 1 75 ? 5.243 27.043 -17.624 1.00 44.22 75 ASP A C 1
ATOM 549 O O . ASP A 1 75 ? 6.408 27.443 -17.644 1.00 44.22 75 ASP A O 1
ATOM 553 N N . GLN A 1 76 ? 4.917 25.933 -16.949 1.00 52.69 76 GLN A N 1
ATOM 554 C CA . GLN A 1 76 ? 5.921 25.081 -16.299 1.00 52.69 76 GLN A CA 1
ATOM 555 C C . GLN A 1 76 ? 6.659 24.189 -17.304 1.00 52.69 76 GLN A C 1
ATOM 557 O O . GLN A 1 76 ? 7.828 23.875 -17.079 1.00 52.69 76 GLN A O 1
ATOM 562 N N . MET A 1 77 ? 6.018 23.831 -18.420 1.00 57.38 77 MET A N 1
ATOM 563 C CA . MET A 1 77 ? 6.654 23.077 -19.504 1.00 57.38 77 MET A CA 1
ATOM 564 C C . MET A 1 77 ? 7.713 23.904 -20.223 1.00 57.38 77 MET A C 1
ATOM 566 O O . MET A 1 77 ? 8.828 23.427 -20.429 1.00 57.38 77 MET A O 1
ATOM 570 N N . ASP A 1 78 ? 7.410 25.171 -20.500 1.00 56.97 78 ASP A N 1
ATOM 571 C CA . ASP A 1 78 ? 8.349 26.084 -21.154 1.00 56.97 78 ASP A CA 1
ATOM 572 C C . ASP A 1 78 ? 9.613 26.303 -20.295 1.00 56.97 78 ASP A C 1
ATOM 574 O O . ASP A 1 78 ? 10.738 26.373 -20.804 1.00 56.97 78 ASP A O 1
ATOM 578 N N . LEU A 1 79 ? 9.458 26.338 -18.965 1.00 59.78 79 LEU A N 1
ATOM 579 C CA . LEU A 1 79 ? 10.574 26.419 -18.016 1.00 59.78 79 LEU A CA 1
ATOM 580 C C . LEU A 1 79 ? 11.441 25.148 -18.003 1.00 59.78 79 LEU A C 1
ATOM 582 O O . LEU A 1 79 ? 12.664 25.249 -17.875 1.00 59.78 79 LEU A O 1
ATOM 586 N N . LEU A 1 80 ? 10.839 23.967 -18.159 1.00 64.38 80 LEU A N 1
ATOM 587 C CA . LEU A 1 80 ? 11.560 22.689 -18.206 1.00 64.38 80 LEU A CA 1
ATOM 588 C C . LEU A 1 80 ? 12.325 22.516 -19.510 1.00 64.38 80 LEU A C 1
ATOM 590 O O . LEU A 1 80 ? 13.502 22.172 -19.474 1.00 64.38 80 LEU A O 1
ATOM 594 N N . GLU A 1 81 ? 11.701 22.827 -20.646 1.00 64.06 81 GLU A N 1
ATOM 595 C CA . GLU A 1 81 ? 12.369 22.822 -21.950 1.00 64.06 81 GLU A CA 1
ATOM 596 C C . GLU A 1 81 ? 13.603 23.728 -21.955 1.00 64.06 81 GLU A C 1
ATOM 598 O O . GLU A 1 81 ? 14.667 23.362 -22.463 1.00 64.06 81 GLU A O 1
ATOM 603 N N . SER A 1 82 ? 13.471 24.908 -21.348 1.00 62.16 82 SER A N 1
ATOM 604 C CA . SER A 1 82 ? 14.567 25.860 -21.184 1.00 62.16 82 SER A CA 1
ATOM 605 C C . SER A 1 82 ? 15.696 25.282 -20.322 1.00 62.16 82 SER A C 1
ATOM 607 O O . SER A 1 82 ? 16.873 25.417 -20.664 1.00 62.16 82 SER A O 1
ATOM 609 N N . ALA A 1 83 ? 15.352 24.612 -19.217 1.00 62.84 83 ALA A N 1
ATOM 610 C CA . ALA A 1 83 ? 16.307 24.011 -18.288 1.00 62.84 83 ALA A CA 1
ATOM 611 C C . ALA A 1 83 ? 17.029 22.780 -18.870 1.00 62.84 83 ALA A C 1
ATOM 613 O O . ALA A 1 83 ? 18.235 22.639 -18.664 1.00 62.84 83 ALA A O 1
ATOM 614 N N . SER A 1 84 ? 16.334 21.928 -19.629 1.00 65.69 84 SER A N 1
ATOM 615 C CA . SER A 1 84 ? 16.926 20.778 -20.331 1.00 65.69 84 SER A CA 1
ATOM 616 C C . SER A 1 84 ? 17.889 21.221 -21.432 1.00 65.69 84 SER A C 1
ATOM 618 O O . SER A 1 84 ? 19.019 20.736 -21.494 1.00 65.69 84 SER A O 1
ATOM 620 N N . LYS A 1 85 ? 17.513 22.237 -22.224 1.00 66.81 85 LYS A N 1
ATOM 621 C CA . LYS A 1 85 ? 18.398 22.828 -23.246 1.00 66.81 85 LYS A CA 1
ATOM 622 C C . LYS A 1 85 ? 19.659 23.447 -22.643 1.00 66.81 85 LYS A C 1
ATOM 624 O O . LYS A 1 85 ? 20.737 23.297 -23.210 1.00 66.81 85 LYS A O 1
ATOM 629 N N . LEU A 1 86 ? 19.554 24.096 -21.479 1.00 66.19 86 LEU A N 1
ATOM 630 C CA . LEU A 1 86 ? 20.711 24.631 -20.744 1.00 66.19 86 LEU A CA 1
ATOM 631 C C . LEU A 1 86 ? 21.695 23.540 -20.285 1.00 66.19 86 LEU A C 1
ATOM 633 O O . LEU A 1 86 ? 22.874 23.836 -20.100 1.00 66.19 86 LEU A O 1
ATOM 637 N N . ARG A 1 87 ? 21.229 22.297 -20.109 1.00 61.97 87 ARG A N 1
ATOM 638 C CA . ARG A 1 87 ? 22.053 21.133 -19.740 1.00 61.97 87 ARG A CA 1
ATOM 639 C C . ARG A 1 87 ? 22.596 20.349 -20.939 1.00 61.97 87 ARG A C 1
ATOM 641 O O . ARG A 1 87 ? 23.421 19.465 -20.741 1.00 61.97 87 ARG A O 1
ATOM 648 N N . GLY A 1 88 ? 22.195 20.701 -22.163 1.00 62.69 88 GLY A N 1
ATOM 649 C CA . GLY A 1 88 ? 22.655 20.038 -23.386 1.00 62.69 88 GLY A CA 1
ATOM 650 C C . GLY A 1 88 ? 22.043 18.655 -23.621 1.00 62.69 88 GLY A C 1
ATOM 651 O O . GLY A 1 88 ? 22.618 17.866 -24.362 1.00 62.69 88 GLY A O 1
ATOM 652 N N . GLU A 1 89 ? 20.907 18.354 -22.989 1.00 67.62 89 GLU A N 1
ATOM 653 C CA . GLU A 1 89 ? 20.180 17.096 -23.179 1.00 67.62 89 GLU A CA 1
ATOM 654 C C . GLU A 1 89 ? 19.235 17.203 -24.391 1.00 67.62 89 GLU A C 1
ATOM 656 O O . GLU A 1 89 ? 18.590 18.236 -24.599 1.00 67.62 89 GLU A O 1
ATOM 661 N N . GLU A 1 90 ? 19.158 16.148 -25.211 1.00 55.47 90 GLU A N 1
ATOM 662 C CA . GLU A 1 90 ? 18.184 16.062 -26.304 1.00 55.47 90 GLU A CA 1
ATOM 663 C C . GLU A 1 90 ? 16.809 15.674 -25.736 1.00 55.47 90 GLU A C 1
ATOM 665 O O . GLU A 1 90 ? 16.617 14.564 -25.247 1.00 55.47 90 GLU A O 1
ATOM 670 N N . GLY A 1 91 ? 15.849 16.604 -25.788 1.00 60.88 91 GLY A N 1
ATOM 671 C CA . GLY A 1 91 ? 14.474 16.401 -25.314 1.00 60.88 91 GLY A CA 1
ATOM 672 C C . GLY A 1 91 ? 14.154 17.085 -23.979 1.00 60.88 91 GLY A C 1
ATOM 673 O O . GLY A 1 91 ? 14.954 17.844 -23.431 1.00 60.88 91 GLY A O 1
ATOM 674 N N . VAL A 1 92 ? 12.936 16.862 -23.474 1.00 63.78 92 VAL A N 1
ATOM 675 C CA . VAL A 1 92 ? 12.486 17.401 -22.180 1.00 63.78 92 VAL A CA 1
ATOM 676 C C . VAL A 1 92 ? 12.828 16.407 -21.082 1.00 63.78 92 VAL A C 1
ATOM 678 O O . VAL A 1 92 ? 12.299 15.298 -21.048 1.00 63.78 92 VAL A O 1
ATOM 681 N N . ASN A 1 93 ? 13.686 16.809 -20.149 1.00 64.88 93 ASN A N 1
ATOM 682 C CA . ASN A 1 93 ? 14.028 15.981 -19.000 1.00 64.88 93 ASN A CA 1
ATOM 683 C C . ASN A 1 93 ? 12.945 16.093 -17.926 1.00 64.88 93 ASN A C 1
ATOM 685 O O . ASN A 1 93 ? 12.944 16.996 -17.087 1.00 64.88 93 ASN A O 1
ATOM 689 N N . LEU A 1 94 ? 12.022 15.137 -17.958 1.00 62.94 94 LEU A N 1
ATOM 690 C CA . LEU A 1 94 ? 10.874 15.079 -17.060 1.00 62.94 94 LEU A CA 1
ATOM 691 C C . LEU A 1 94 ? 11.251 14.838 -15.589 1.00 62.94 94 LEU A C 1
ATOM 693 O O . LEU A 1 94 ? 10.458 15.175 -14.714 1.00 62.94 94 LEU A O 1
ATOM 697 N N . ALA A 1 95 ? 12.454 14.339 -15.282 1.00 57.81 95 ALA A N 1
ATOM 698 C CA . ALA A 1 95 ? 12.915 14.207 -13.895 1.00 57.81 95 ALA A CA 1
ATOM 699 C C . ALA A 1 95 ? 13.103 15.577 -13.207 1.00 57.81 95 ALA A C 1
ATOM 701 O O . ALA A 1 95 ? 12.996 15.700 -11.989 1.00 57.81 95 ALA A O 1
ATOM 702 N N . LEU A 1 96 ? 13.281 16.657 -13.978 1.00 59.12 96 LEU A N 1
ATOM 703 C CA . LEU A 1 96 ? 13.390 18.013 -13.430 1.00 59.12 96 LEU A CA 1
ATOM 704 C C . LEU A 1 96 ? 12.092 18.504 -12.753 1.00 59.12 96 LEU A C 1
ATOM 706 O O . LEU A 1 96 ? 12.136 19.459 -11.976 1.00 59.12 96 LEU A O 1
ATOM 710 N N . LEU A 1 97 ? 10.947 17.857 -13.009 1.00 60.03 97 LEU A N 1
ATOM 711 C CA . LEU A 1 97 ? 9.671 18.138 -12.333 1.00 60.03 97 LEU A CA 1
ATOM 712 C C . LEU A 1 97 ? 9.631 17.634 -10.888 1.00 60.03 97 LEU A C 1
ATOM 714 O O . LEU A 1 97 ? 8.936 18.210 -10.038 1.00 60.03 97 LEU A O 1
ATOM 718 N N . THR A 1 98 ? 10.341 16.543 -10.613 1.00 55.44 98 THR A N 1
ATOM 719 C CA . THR A 1 98 ? 10.290 15.825 -9.336 1.00 55.44 98 THR A CA 1
ATOM 720 C C . THR A 1 98 ? 11.343 16.319 -8.349 1.00 55.44 98 THR A C 1
ATOM 722 O O . THR A 1 98 ? 11.055 16.362 -7.153 1.00 55.44 98 THR A O 1
ATOM 725 N N . ASP A 1 99 ? 12.477 16.830 -8.836 1.00 58.91 99 ASP A N 1
ATOM 726 C CA . ASP A 1 99 ? 13.636 17.202 -8.013 1.00 58.91 99 ASP A CA 1
ATOM 727 C C . ASP A 1 99 ? 13.457 18.562 -7.311 1.00 58.91 99 ASP A C 1
ATOM 729 O O . ASP A 1 99 ? 13.703 19.645 -7.873 1.00 58.91 99 ASP A O 1
ATOM 733 N N . GLY A 1 100 ? 13.002 18.511 -6.057 1.00 48.38 100 GLY A N 1
ATOM 734 C CA . GLY A 1 100 ? 12.624 19.675 -5.252 1.00 48.38 100 GLY A CA 1
ATOM 735 C C . GLY A 1 100 ? 13.768 20.327 -4.469 1.00 48.38 100 GLY A C 1
ATOM 736 O O . GLY A 1 100 ? 13.690 21.524 -4.184 1.00 48.38 100 GLY A O 1
ATOM 737 N N . LEU A 1 101 ? 14.844 19.603 -4.139 1.00 48.00 101 LEU A N 1
ATOM 738 C CA . LEU A 1 101 ? 15.921 20.121 -3.285 1.00 48.00 101 LEU A CA 1
ATOM 739 C C . LEU A 1 101 ? 17.230 20.347 -4.057 1.00 48.00 101 LEU A C 1
ATOM 741 O O . LEU A 1 101 ? 17.676 19.529 -4.855 1.00 48.00 101 LEU A O 1
ATOM 745 N N . ARG A 1 102 ? 17.906 21.473 -3.781 1.00 40.44 102 ARG A N 1
ATOM 746 C CA . ARG A 1 102 ? 19.214 21.824 -4.379 1.00 40.44 102 ARG A CA 1
ATOM 747 C C . ARG A 1 102 ? 20.283 20.735 -4.181 1.00 40.44 102 ARG A C 1
ATOM 749 O O . ARG A 1 102 ? 21.102 20.558 -5.070 1.00 40.44 102 ARG A O 1
ATOM 756 N N . ALA A 1 103 ? 20.237 20.010 -3.061 1.00 44.47 103 ALA A N 1
ATOM 757 C CA . ALA A 1 103 ? 21.154 18.911 -2.751 1.00 44.47 103 ALA A CA 1
ATOM 758 C C . ALA A 1 103 ? 20.877 17.634 -3.574 1.00 44.47 103 ALA A C 1
ATOM 760 O O . ALA A 1 103 ? 21.816 16.955 -3.973 1.00 44.47 103 ALA A O 1
ATOM 761 N N . GLU A 1 104 ? 19.609 17.341 -3.889 1.00 53.78 104 GLU A N 1
ATOM 762 C CA . GLU A 1 104 ? 19.219 16.230 -4.778 1.00 53.78 104 GLU A CA 1
ATOM 763 C C . GLU A 1 104 ? 19.726 16.484 -6.203 1.00 53.78 104 GLU A C 1
ATOM 765 O O . GLU A 1 104 ? 20.309 15.607 -6.837 1.00 53.78 104 GLU A O 1
ATOM 770 N N . ARG A 1 105 ? 19.617 17.739 -6.664 1.00 50.19 105 ARG A N 1
ATOM 771 C CA . ARG A 1 105 ? 20.061 18.180 -7.999 1.00 50.19 105 ARG A CA 1
ATOM 772 C C . ARG A 1 105 ? 21.571 18.102 -8.224 1.00 50.19 105 ARG A C 1
ATOM 774 O O . ARG A 1 105 ? 21.989 18.065 -9.379 1.00 50.19 105 ARG A O 1
ATOM 781 N N . GLU A 1 106 ? 22.373 18.126 -7.161 1.00 47.78 106 GLU A N 1
ATOM 782 C CA . GLU A 1 106 ? 23.835 18.001 -7.234 1.00 47.78 106 GLU A CA 1
ATOM 783 C C . GLU A 1 106 ? 24.298 16.537 -7.274 1.00 47.78 106 GLU A C 1
ATOM 785 O O . GLU A 1 106 ? 25.392 16.269 -7.767 1.00 47.78 106 GLU A O 1
ATOM 790 N N . GLN A 1 107 ? 23.476 15.595 -6.796 1.00 42.44 107 GLN A N 1
ATOM 791 C CA . GLN A 1 107 ? 23.826 14.170 -6.721 1.00 42.44 107 GLN A CA 1
ATOM 792 C C . GLN A 1 107 ? 22.991 13.254 -7.627 1.00 42.44 107 GLN A C 1
ATOM 794 O O . GLN A 1 107 ? 23.350 12.091 -7.786 1.00 42.44 107 GLN A O 1
ATOM 799 N N . GLY A 1 108 ? 21.913 13.752 -8.243 1.00 49.50 108 GLY A N 1
ATOM 800 C CA . GLY A 1 108 ? 21.067 12.971 -9.153 1.00 49.50 108 GLY A CA 1
ATOM 801 C C . GLY A 1 108 ? 20.258 11.872 -8.458 1.00 49.50 108 GLY A C 1
ATOM 802 O O . GLY A 1 108 ? 19.935 10.867 -9.083 1.00 49.50 108 GLY A O 1
ATOM 803 N N . ILE A 1 109 ? 19.963 12.036 -7.164 1.00 48.59 109 ILE A N 1
ATOM 804 C CA . ILE A 1 109 ? 19.228 11.063 -6.345 1.00 48.59 109 ILE A CA 1
ATOM 805 C C . ILE A 1 109 ? 18.105 11.745 -5.554 1.00 48.59 109 ILE A C 1
ATOM 807 O O . ILE A 1 109 ? 18.287 12.858 -5.063 1.00 48.59 109 ILE A O 1
ATOM 811 N N . THR A 1 110 ? 16.973 11.057 -5.373 1.00 49.06 110 THR A N 1
ATOM 812 C CA . THR A 1 110 ? 15.913 11.452 -4.426 1.00 49.06 110 THR A CA 1
ATOM 813 C C . THR A 1 110 ? 16.394 11.176 -2.999 1.00 49.06 110 THR A C 1
ATOM 815 O O . THR A 1 110 ? 16.792 10.046 -2.703 1.00 49.06 110 THR A O 1
ATOM 818 N N . ILE A 1 111 ? 16.384 12.186 -2.124 1.00 52.25 111 ILE A N 1
ATOM 819 C CA . ILE A 1 111 ? 16.921 12.106 -0.754 1.00 52.25 111 ILE A CA 1
ATOM 820 C C . ILE A 1 111 ? 15.790 12.115 0.275 1.00 52.25 111 ILE A C 1
ATOM 822 O O . ILE A 1 111 ? 15.847 11.330 1.220 1.00 52.25 111 ILE A O 1
ATOM 826 N N . ASP A 1 112 ? 14.760 12.943 0.099 1.00 54.50 112 ASP A N 1
ATOM 827 C CA . ASP A 1 112 ? 13.612 13.022 1.016 1.00 54.50 112 ASP A CA 1
ATOM 828 C C . ASP A 1 112 ? 12.316 12.551 0.339 1.00 54.50 112 ASP A C 1
ATOM 830 O O . ASP A 1 112 ? 12.228 12.490 -0.886 1.00 54.50 112 ASP A O 1
ATOM 834 N N . VAL A 1 113 ? 11.302 12.187 1.127 1.00 56.66 113 VAL A N 1
ATOM 835 C CA . VAL A 1 113 ? 10.010 11.770 0.571 1.00 56.66 113 VAL A CA 1
ATOM 836 C C . VAL A 1 113 ? 9.274 12.993 0.036 1.00 56.66 113 VAL A C 1
ATOM 838 O O . VAL A 1 113 ? 8.769 13.814 0.806 1.00 56.66 113 VAL A O 1
ATOM 841 N N . ALA A 1 114 ? 9.162 13.105 -1.285 1.00 63.69 114 ALA A N 1
ATOM 842 C CA . ALA A 1 114 ? 8.388 14.169 -1.910 1.00 63.69 114 ALA A CA 1
ATOM 843 C C . ALA A 1 114 ? 6.941 13.714 -2.139 1.00 63.69 114 ALA A C 1
ATOM 845 O O . ALA A 1 114 ? 6.683 12.740 -2.847 1.00 63.69 114 ALA A O 1
ATOM 846 N N . TYR A 1 115 ? 5.980 14.453 -1.576 1.00 67.56 115 TYR A N 1
ATOM 847 C CA . TYR A 1 115 ? 4.561 14.223 -1.842 1.00 67.56 115 TYR A CA 1
ATOM 848 C C . TYR A 1 115 ? 4.098 15.027 -3.054 1.00 67.56 115 TYR A C 1
ATOM 850 O O . TYR A 1 115 ? 4.228 16.254 -3.085 1.00 67.56 115 TYR A O 1
ATOM 858 N N . ARG A 1 116 ? 3.520 14.345 -4.044 1.00 71.81 116 ARG A N 1
ATOM 859 C CA . ARG A 1 116 ? 2.920 14.971 -5.230 1.00 71.81 116 ARG A CA 1
ATOM 860 C C . ARG A 1 116 ? 1.449 14.604 -5.343 1.00 71.81 116 ARG A C 1
ATOM 862 O O . ARG A 1 116 ? 1.033 13.519 -4.947 1.00 71.81 116 ARG A O 1
ATOM 869 N N . TYR A 1 117 ? 0.671 15.525 -5.896 1.00 76.75 117 TYR A N 1
ATOM 870 C CA . TYR A 1 117 ? -0.773 15.396 -6.029 1.00 76.75 117 TYR A CA 1
ATOM 871 C C . TYR A 1 117 ? -1.137 15.522 -7.496 1.00 76.75 117 TYR A C 1
ATOM 873 O O . TYR A 1 117 ? -0.732 16.481 -8.150 1.00 76.75 117 TYR A O 1
ATOM 881 N N . PHE A 1 118 ? -1.914 14.571 -7.998 1.00 78.94 118 PHE A N 1
ATOM 882 C CA . PHE A 1 118 ? -2.530 14.685 -9.311 1.00 78.94 118 PHE A CA 1
ATOM 883 C C . PHE A 1 118 ? -3.916 14.049 -9.285 1.00 78.94 118 PHE A C 1
ATOM 885 O O . PHE A 1 118 ? -4.292 13.332 -8.354 1.00 78.94 118 PHE A O 1
ATOM 892 N N . SER A 1 119 ? -4.719 14.345 -10.296 1.00 79.31 119 SER A N 1
ATOM 893 C CA . SER A 1 119 ? -6.044 13.753 -10.428 1.00 79.31 119 SER A CA 1
ATOM 894 C C . SER A 1 119 ? -6.370 13.495 -11.883 1.00 79.31 119 SER A C 1
ATOM 896 O O . SER A 1 119 ? -5.966 14.256 -12.761 1.00 79.31 119 SER A O 1
ATOM 898 N N . THR A 1 120 ? -7.131 12.438 -12.122 1.00 82.19 120 THR A N 1
ATOM 899 C CA . THR A 1 120 ? -7.771 12.191 -13.410 1.00 82.19 120 THR A CA 1
ATOM 900 C C . THR A 1 120 ? -9.258 12.517 -13.312 1.00 82.19 120 THR A C 1
ATOM 902 O O . THR A 1 120 ? -9.773 12.948 -12.271 1.00 82.19 120 THR A O 1
ATOM 905 N N . SER A 1 121 ? -9.988 12.297 -14.404 1.00 78.88 121 SER A N 1
ATOM 906 C CA . SER A 1 121 ? -11.450 12.355 -14.388 1.00 78.88 121 SER A CA 1
ATOM 907 C C . SER A 1 121 ? -12.070 11.301 -1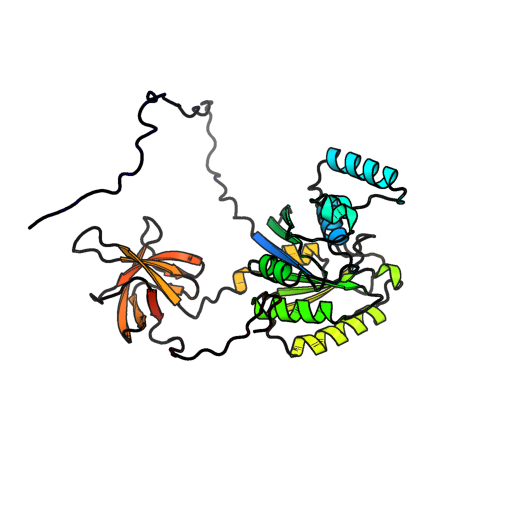3.462 1.00 78.88 121 SER A C 1
ATOM 909 O O . SER A 1 121 ? -13.184 11.511 -12.981 1.00 78.88 121 SER A O 1
ATOM 911 N N . LYS A 1 122 ? -11.357 10.199 -13.179 1.00 81.56 122 LYS A N 1
ATOM 912 C CA . LYS A 1 122 ? -11.863 9.068 -12.390 1.00 81.56 122 LYS A CA 1
ATOM 913 C C . LYS A 1 122 ? -11.430 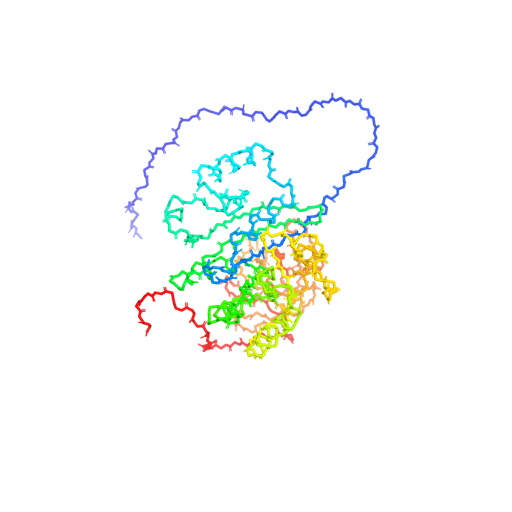9.088 -10.927 1.00 81.56 122 LYS A C 1
ATOM 915 O O . LYS A 1 122 ? -12.224 8.696 -10.076 1.00 81.56 122 LYS A O 1
ATOM 920 N N . ARG A 1 123 ? -10.200 9.522 -10.621 1.00 85.62 123 ARG A N 1
ATOM 921 C CA . ARG A 1 123 ? -9.601 9.311 -9.292 1.00 85.62 123 ARG A CA 1
ATOM 922 C C . ARG A 1 123 ? -8.625 10.414 -8.874 1.00 85.62 123 ARG A C 1
ATOM 924 O O . ARG A 1 123 ? -8.040 11.088 -9.722 1.00 85.62 123 ARG A O 1
ATOM 931 N N . LYS A 1 124 ? -8.460 10.616 -7.562 1.00 84.50 124 LYS A N 1
ATOM 932 C CA . LYS A 1 124 ? -7.420 11.483 -6.981 1.00 84.50 124 LYS A CA 1
ATOM 933 C C . LYS A 1 124 ? -6.242 10.634 -6.508 1.00 84.50 124 LYS A C 1
ATOM 935 O O . LYS A 1 124 ? -6.446 9.551 -5.964 1.00 84.50 124 LYS A O 1
ATOM 940 N N . PHE A 1 125 ? -5.031 11.153 -6.665 1.00 85.81 125 PHE A N 1
ATOM 941 C CA . PHE A 1 125 ? -3.802 10.432 -6.361 1.00 85.81 125 PHE A CA 1
ATOM 942 C C . PHE A 1 125 ? -2.867 11.252 -5.474 1.00 85.81 125 PHE A C 1
ATOM 944 O O . PHE A 1 125 ? -2.705 12.461 -5.669 1.00 85.81 125 PHE A O 1
ATOM 951 N N . ILE A 1 126 ? -2.228 10.568 -4.528 1.00 83.56 126 ILE A N 1
ATOM 952 C CA . ILE A 1 126 ? -1.101 11.075 -3.743 1.00 83.56 126 ILE A CA 1
ATOM 953 C C . ILE A 1 126 ? 0.084 10.152 -4.009 1.00 83.56 126 ILE A C 1
ATOM 955 O O . ILE A 1 126 ? 0.010 8.959 -3.723 1.00 83.56 126 ILE A O 1
ATOM 959 N N . ILE A 1 127 ? 1.164 10.716 -4.541 1.00 84.31 127 ILE A N 1
ATOM 960 C CA . ILE A 1 127 ? 2.420 10.013 -4.796 1.00 84.31 127 ILE A CA 1
ATOM 961 C C . ILE A 1 127 ? 3.378 10.324 -3.656 1.00 84.31 127 ILE A C 1
ATOM 963 O O . ILE A 1 127 ? 3.647 11.498 -3.408 1.00 84.31 127 ILE A O 1
ATOM 967 N N . ALA A 1 128 ? 3.907 9.294 -3.005 1.00 79.44 128 ALA A N 1
ATOM 968 C CA . ALA A 1 128 ? 5.086 9.392 -2.153 1.00 79.44 128 ALA A CA 1
ATOM 969 C C . ALA A 1 128 ? 6.311 8.934 -2.956 1.00 79.44 128 ALA A C 1
ATOM 971 O O . ALA A 1 128 ? 6.536 7.728 -3.111 1.00 79.44 128 ALA A O 1
ATOM 972 N N . ASP A 1 129 ? 7.079 9.890 -3.484 1.00 72.56 129 ASP A N 1
ATOM 973 C CA . ASP A 1 129 ? 8.339 9.599 -4.169 1.00 72.56 129 ASP A CA 1
ATOM 974 C C . ASP A 1 129 ? 9.398 9.245 -3.128 1.00 72.56 129 ASP A C 1
ATOM 976 O O . ASP A 1 129 ? 9.783 10.098 -2.326 1.00 72.56 129 ASP A O 1
ATOM 980 N N . THR A 1 130 ? 9.809 7.975 -3.081 1.00 66.75 130 THR A N 1
ATOM 981 C CA . THR A 1 130 ? 10.778 7.512 -2.085 1.00 66.75 130 THR A CA 1
ATOM 982 C C . THR A 1 130 ? 12.179 7.339 -2.678 1.00 66.75 130 THR A C 1
ATOM 984 O O . THR A 1 130 ? 12.335 6.879 -3.815 1.00 66.75 130 THR A O 1
ATOM 987 N N . PRO A 1 131 ? 13.229 7.666 -1.903 1.00 64.12 131 PRO A N 1
ATOM 988 C CA . PRO A 1 131 ? 14.615 7.421 -2.284 1.00 64.12 131 PRO A CA 1
ATOM 989 C C . PRO A 1 131 ? 14.892 5.971 -2.689 1.00 64.12 131 PRO A C 1
ATOM 991 O O . PRO A 1 131 ? 14.493 5.037 -2.000 1.00 64.12 131 PRO A O 1
ATOM 994 N N . GLY A 1 132 ? 15.645 5.775 -3.776 1.00 56.34 132 GLY A N 1
ATOM 995 C CA . GLY A 1 132 ? 16.018 4.435 -4.258 1.00 56.34 132 GLY A CA 1
ATOM 996 C C . GLY A 1 132 ? 17.332 3.867 -3.729 1.00 56.34 132 GLY A C 1
ATOM 997 O O . GLY A 1 132 ? 17.667 2.724 -4.030 1.00 56.34 132 GLY A O 1
ATOM 998 N N . HIS A 1 133 ? 18.118 4.667 -3.010 1.00 63.41 133 HIS A N 1
ATOM 999 C CA . HIS A 1 133 ? 19.450 4.267 -2.563 1.00 63.41 133 HIS A CA 1
ATOM 1000 C C . HIS A 1 133 ? 19.388 3.561 -1.199 1.00 63.41 133 HIS A C 1
ATOM 1002 O O . HIS A 1 133 ? 18.601 3.931 -0.329 1.00 63.41 133 HIS A O 1
ATOM 1008 N N . GLU A 1 134 ? 20.247 2.556 -0.987 1.00 54.31 134 GLU A N 1
ATOM 1009 C CA . GLU A 1 134 ? 20.179 1.661 0.183 1.00 54.31 134 GLU A CA 1
ATOM 1010 C C . GLU A 1 134 ? 20.238 2.388 1.529 1.00 54.31 134 GLU A C 1
ATOM 1012 O O . GLU A 1 134 ? 19.582 1.980 2.491 1.00 54.31 134 GLU A O 1
ATOM 1017 N N . GLN A 1 135 ? 20.993 3.486 1.580 1.00 50.44 135 GLN A N 1
ATOM 1018 C CA . GLN A 1 135 ? 21.149 4.324 2.772 1.00 50.44 135 GLN A CA 1
ATOM 1019 C C . GLN A 1 135 ? 19.861 5.066 3.172 1.00 50.44 135 GLN A C 1
ATOM 1021 O O . GLN A 1 135 ? 19.770 5.547 4.297 1.00 50.44 135 GLN A O 1
ATOM 1026 N N . TYR A 1 136 ? 18.843 5.113 2.307 1.00 55.94 136 TYR A N 1
ATOM 1027 C CA . TYR A 1 136 ? 17.582 5.823 2.552 1.00 55.94 136 TYR A CA 1
ATOM 1028 C C . TYR A 1 136 ? 16.376 4.886 2.684 1.00 55.94 136 TYR A C 1
ATOM 1030 O O . TYR A 1 136 ? 15.229 5.318 2.569 1.00 55.94 136 TYR A O 1
ATOM 1038 N N . THR A 1 137 ? 16.617 3.614 3.019 1.00 63.38 137 THR A N 1
ATOM 1039 C CA . THR A 1 137 ? 15.564 2.631 3.343 1.00 63.38 137 THR A CA 1
ATOM 1040 C C . THR A 1 137 ? 14.582 3.172 4.405 1.00 63.38 137 THR A C 1
ATOM 1042 O O . THR A 1 137 ? 13.380 2.925 4.333 1.00 63.38 137 THR A O 1
ATOM 1045 N N . ARG A 1 138 ? 15.060 4.001 5.348 1.00 67.56 138 ARG A N 1
ATOM 1046 C CA . ARG A 1 138 ? 14.233 4.695 6.355 1.00 67.56 138 ARG A CA 1
ATOM 1047 C C . ARG A 1 138 ? 13.169 5.613 5.739 1.00 67.56 138 ARG A C 1
ATOM 1049 O O . ARG A 1 138 ? 12.034 5.669 6.219 1.00 67.56 138 ARG A O 1
ATOM 1056 N N . ASN A 1 139 ? 13.530 6.317 4.674 1.00 66.25 139 ASN A N 1
ATOM 1057 C CA . ASN A 1 139 ? 12.640 7.251 3.993 1.00 66.25 139 ASN A CA 1
ATOM 1058 C C . ASN A 1 139 ? 11.607 6.487 3.164 1.00 66.25 139 ASN A C 1
ATOM 1060 O O . ASN A 1 139 ? 10.435 6.856 3.182 1.00 66.25 139 ASN A O 1
ATOM 1064 N N . MET A 1 140 ? 11.997 5.357 2.559 1.00 70.31 140 MET A N 1
ATOM 1065 C CA . MET A 1 140 ? 11.038 4.437 1.944 1.00 70.31 140 MET A CA 1
ATOM 1066 C C . MET A 1 140 ? 9.991 3.969 2.958 1.00 70.31 140 MET A C 1
ATOM 1068 O O . MET A 1 140 ? 8.802 4.080 2.685 1.00 70.31 140 MET A O 1
ATOM 1072 N N . VAL A 1 141 ? 10.398 3.519 4.150 1.00 73.00 141 VAL A N 1
ATOM 1073 C CA . VAL A 1 141 ? 9.435 3.071 5.171 1.00 73.00 141 VAL A CA 1
ATOM 1074 C C . VAL A 1 141 ? 8.493 4.190 5.605 1.00 73.00 141 VAL A C 1
ATOM 1076 O O . VAL A 1 141 ? 7.292 3.968 5.745 1.00 73.00 141 VAL A O 1
ATOM 1079 N N . THR A 1 142 ? 9.006 5.409 5.747 1.00 72.12 142 THR A N 1
ATOM 1080 C CA . THR A 1 142 ? 8.184 6.576 6.095 1.00 72.12 142 THR A CA 1
ATOM 1081 C C . THR A 1 142 ? 7.166 6.909 4.996 1.00 72.12 142 THR A C 1
ATOM 1083 O O . THR A 1 142 ? 5.995 7.125 5.302 1.00 72.12 142 THR A O 1
ATOM 1086 N N . GLY A 1 143 ? 7.575 6.903 3.721 1.00 68.44 143 GLY A N 1
ATOM 1087 C CA . GLY A 1 143 ? 6.684 7.165 2.582 1.00 68.44 143 GLY A CA 1
ATOM 1088 C C . GLY A 1 143 ? 5.679 6.043 2.308 1.00 68.44 143 GLY A C 1
ATOM 1089 O O . GLY A 1 143 ? 4.535 6.309 1.947 1.00 68.44 143 GLY A O 1
ATOM 1090 N N . ALA A 1 144 ? 6.076 4.793 2.542 1.00 74.50 144 ALA A N 1
ATOM 1091 C CA . ALA A 1 144 ? 5.262 3.605 2.312 1.00 74.50 144 ALA A CA 1
ATOM 1092 C C . ALA A 1 144 ? 4.257 3.323 3.446 1.00 74.50 144 ALA A C 1
ATOM 1094 O O . ALA A 1 144 ? 3.237 2.691 3.200 1.00 74.50 144 ALA A O 1
ATOM 1095 N N . SER A 1 145 ? 4.480 3.829 4.667 1.00 76.06 145 SER A N 1
ATOM 1096 C CA . SER A 1 145 ? 3.622 3.543 5.840 1.00 76.06 145 SER A CA 1
ATOM 1097 C C . SER A 1 145 ? 2.158 3.985 5.693 1.00 76.06 145 SER A C 1
ATOM 1099 O O . SER A 1 145 ? 1.302 3.513 6.432 1.00 76.06 145 SER A O 1
ATOM 1101 N N . ASN A 1 146 ? 1.866 4.910 4.774 1.00 74.75 146 ASN A N 1
ATOM 1102 C CA . ASN A 1 146 ? 0.507 5.380 4.485 1.00 74.75 146 ASN A CA 1
ATOM 1103 C C . ASN A 1 146 ? 0.083 5.082 3.037 1.00 74.75 146 ASN A C 1
ATOM 1105 O O . ASN A 1 146 ? -0.877 5.686 2.556 1.00 74.75 146 ASN A O 1
ATOM 1109 N N . ALA A 1 147 ? 0.829 4.243 2.317 1.00 84.50 147 ALA A N 1
ATOM 1110 C CA . ALA A 1 147 ? 0.520 3.902 0.938 1.00 84.50 147 ALA A CA 1
ATOM 1111 C C . ALA A 1 147 ? -0.491 2.751 0.887 1.00 84.50 147 ALA A C 1
ATOM 1113 O O . ALA A 1 147 ? -0.356 1.758 1.595 1.00 84.50 147 ALA A O 1
ATOM 1114 N N . ASP A 1 148 ? -1.482 2.885 0.014 1.00 86.62 148 ASP A N 1
ATOM 1115 C CA . ASP A 1 148 ? -2.449 1.834 -0.298 1.00 86.62 148 ASP A CA 1
ATOM 1116 C C . ASP A 1 148 ? -1.880 0.869 -1.368 1.00 86.62 148 ASP A C 1
ATOM 1118 O O . ASP A 1 148 ? -2.295 -0.283 -1.470 1.00 86.62 148 ASP A O 1
ATOM 1122 N N . LEU A 1 149 ? -0.910 1.337 -2.169 1.00 90.88 149 LEU A N 1
ATOM 1123 C CA . LEU A 1 149 ? -0.265 0.591 -3.255 1.00 90.88 149 LEU A CA 1
ATOM 1124 C C . LEU A 1 149 ? 1.229 0.940 -3.369 1.00 90.88 149 LEU A C 1
ATOM 1126 O O . LEU A 1 149 ? 1.629 2.089 -3.168 1.00 90.88 149 LEU A O 1
ATOM 1130 N N . ALA A 1 150 ? 2.063 -0.028 -3.749 1.00 91.19 150 ALA A N 1
ATOM 1131 C CA . ALA A 1 150 ? 3.483 0.191 -4.032 1.00 91.19 150 ALA A CA 1
ATOM 1132 C C . ALA A 1 150 ? 3.817 -0.130 -5.494 1.00 91.19 150 ALA A C 1
ATOM 1134 O O . ALA A 1 150 ? 3.493 -1.209 -5.978 1.00 91.19 150 ALA A O 1
ATOM 1135 N N . ILE A 1 151 ? 4.505 0.780 -6.186 1.00 93.19 151 ILE A N 1
ATOM 1136 C CA . ILE A 1 151 ? 5.063 0.547 -7.521 1.00 93.19 151 ILE A CA 1
ATOM 1137 C C . ILE A 1 151 ? 6.551 0.236 -7.369 1.00 93.19 151 ILE A C 1
ATOM 1139 O O . ILE A 1 151 ? 7.338 1.116 -7.025 1.00 93.19 151 ILE A O 1
ATOM 1143 N N . VAL A 1 152 ? 6.943 -1.006 -7.632 1.00 92.56 152 VAL A N 1
ATOM 1144 C CA . VAL A 1 152 ? 8.335 -1.455 -7.675 1.00 92.56 152 VAL A CA 1
ATOM 1145 C C . VAL A 1 152 ? 8.818 -1.394 -9.121 1.00 92.56 152 VAL A C 1
ATOM 1147 O O . VAL A 1 152 ? 8.405 -2.196 -9.955 1.00 92.56 152 VAL A O 1
ATOM 1150 N N . LEU A 1 153 ? 9.689 -0.437 -9.427 1.00 93.75 153 LEU A N 1
ATOM 1151 C CA . LEU A 1 153 ? 10.332 -0.338 -10.731 1.00 93.75 153 LEU A CA 1
ATOM 1152 C C . LEU A 1 153 ? 11.517 -1.302 -10.801 1.00 93.75 153 LEU A C 1
ATOM 1154 O O . LEU A 1 153 ? 12.259 -1.458 -9.829 1.00 93.75 153 LEU A O 1
ATOM 1158 N N . ILE A 1 154 ? 11.686 -1.927 -11.964 1.00 95.19 154 ILE A N 1
ATOM 1159 C CA . ILE A 1 154 ? 12.801 -2.821 -12.280 1.00 95.19 154 ILE A CA 1
ATOM 1160 C C . ILE A 1 154 ? 13.342 -2.442 -13.658 1.00 95.19 154 ILE A C 1
ATOM 1162 O O . ILE A 1 154 ? 12.596 -2.491 -14.631 1.00 95.19 154 ILE A O 1
ATOM 1166 N N . ASP A 1 155 ? 14.622 -2.077 -13.766 1.00 95.38 155 ASP A N 1
ATOM 1167 C CA . ASP A 1 155 ? 15.287 -1.888 -15.064 1.00 95.38 155 ASP A CA 1
ATOM 1168 C C . ASP A 1 155 ? 15.381 -3.229 -15.815 1.00 95.38 155 ASP A C 1
ATOM 1170 O O . ASP A 1 155 ? 16.037 -4.167 -15.352 1.00 95.38 155 ASP A O 1
ATOM 1174 N N . ALA A 1 156 ? 14.758 -3.314 -16.993 1.00 96.38 156 ALA A N 1
ATOM 1175 C CA . ALA A 1 156 ? 14.711 -4.523 -17.811 1.00 96.38 156 ALA A CA 1
ATOM 1176 C C . ALA A 1 156 ? 16.104 -5.056 -18.190 1.00 96.38 156 ALA A C 1
ATOM 1178 O O . ALA A 1 156 ? 16.291 -6.265 -18.345 1.00 96.38 156 ALA A O 1
ATOM 1179 N N . ARG A 1 157 ? 17.119 -4.189 -18.287 1.00 95.12 157 ARG A N 1
ATOM 1180 C CA . ARG A 1 157 ? 18.502 -4.602 -18.580 1.00 95.12 157 ARG A CA 1
ATOM 1181 C C . ARG A 1 157 ? 19.112 -5.366 -17.412 1.00 95.12 157 ARG A C 1
ATOM 1183 O O . ARG A 1 157 ? 19.797 -6.363 -17.615 1.00 95.12 157 ARG A O 1
ATOM 1190 N N . ASN A 1 158 ? 18.826 -4.919 -16.192 1.00 92.75 158 ASN A N 1
ATOM 1191 C CA . ASN A 1 158 ? 19.428 -5.454 -14.973 1.00 92.75 158 ASN A CA 1
ATOM 1192 C C . ASN A 1 158 ? 18.619 -6.615 -14.379 1.00 92.75 158 ASN A C 1
ATOM 1194 O O . ASN A 1 158 ? 19.198 -7.505 -13.762 1.00 92.75 158 ASN A O 1
ATOM 1198 N N . GLY A 1 159 ? 17.300 -6.637 -14.592 1.00 93.19 159 GLY A N 1
ATOM 1199 C CA . GLY A 1 159 ? 16.409 -7.630 -13.992 1.00 93.19 159 GLY A CA 1
ATOM 1200 C C . GLY A 1 159 ? 16.270 -7.454 -12.479 1.00 93.19 159 GLY A C 1
ATOM 1201 O O . GLY A 1 159 ? 16.454 -6.356 -11.949 1.00 93.19 159 GLY A O 1
ATOM 1202 N N . VAL A 1 160 ? 15.914 -8.523 -11.760 1.00 93.12 160 VAL A N 1
ATOM 1203 C CA . VAL A 1 160 ? 15.570 -8.418 -10.336 1.00 93.12 160 VAL A CA 1
ATOM 1204 C C . VAL A 1 160 ? 16.819 -8.260 -9.463 1.00 93.12 160 VAL A C 1
ATOM 1206 O O . VAL A 1 160 ? 17.560 -9.204 -9.177 1.00 93.12 160 VAL A O 1
ATOM 1209 N N . LEU A 1 161 ? 17.007 -7.055 -8.928 1.00 90.50 161 LEU A N 1
ATOM 1210 C CA . LEU A 1 161 ? 18.113 -6.741 -8.026 1.00 90.50 161 LEU A CA 1
ATOM 1211 C C . LEU A 1 161 ? 17.769 -7.005 -6.553 1.00 90.50 161 LEU A C 1
ATOM 1213 O O . LEU A 1 161 ? 16.608 -7.118 -6.148 1.00 90.50 161 LEU A O 1
ATOM 1217 N N . THR A 1 162 ? 18.799 -7.044 -5.703 1.00 85.25 162 THR A N 1
ATOM 1218 C CA . THR A 1 162 ? 18.650 -7.118 -4.236 1.00 85.25 162 THR A CA 1
ATOM 1219 C C . THR A 1 162 ? 17.774 -5.988 -3.691 1.00 85.25 162 THR A C 1
ATOM 1221 O O . THR A 1 162 ? 17.006 -6.200 -2.755 1.00 85.25 162 THR A O 1
ATOM 1224 N N . GLN A 1 163 ? 17.844 -4.799 -4.295 1.00 82.06 163 GLN A N 1
ATOM 1225 C CA . GLN A 1 163 ? 17.027 -3.645 -3.916 1.00 82.06 163 GLN A CA 1
ATOM 1226 C C . GLN A 1 163 ? 15.548 -3.849 -4.266 1.00 82.06 163 GLN A C 1
ATOM 1228 O O . GLN A 1 163 ? 14.696 -3.635 -3.409 1.00 82.06 163 GLN A O 1
ATOM 1233 N N . SER A 1 164 ? 15.233 -4.361 -5.460 1.00 85.75 164 SER A N 1
ATOM 1234 C CA . SER A 1 164 ? 13.858 -4.686 -5.872 1.00 85.75 164 SER A CA 1
ATOM 1235 C C . SER A 1 164 ? 13.213 -5.709 -4.926 1.00 85.75 164 SER A C 1
ATOM 1237 O O . SER A 1 164 ? 12.048 -5.566 -4.547 1.00 85.75 164 SER A O 1
ATOM 1239 N N . ARG A 1 165 ? 13.996 -6.699 -4.466 1.00 87.94 165 ARG A N 1
ATOM 1240 C CA . ARG A 1 165 ? 13.580 -7.663 -3.431 1.00 87.94 165 ARG A CA 1
ATOM 1241 C C . ARG A 1 165 ? 13.376 -6.994 -2.070 1.00 87.94 165 ARG A C 1
ATOM 1243 O O . ARG A 1 165 ? 12.350 -7.192 -1.427 1.00 87.94 165 ARG A O 1
ATOM 1250 N N . ARG A 1 166 ? 14.327 -6.163 -1.628 1.00 84.88 166 ARG A N 1
ATOM 1251 C CA . ARG A 1 166 ? 14.232 -5.425 -0.356 1.00 84.88 166 ARG A CA 1
ATOM 1252 C C . ARG A 1 166 ? 12.969 -4.563 -0.307 1.00 84.88 166 ARG A C 1
ATOM 1254 O O . ARG A 1 166 ? 12.267 -4.581 0.698 1.00 84.88 166 ARG A O 1
ATOM 1261 N N . HIS A 1 167 ? 12.654 -3.864 -1.394 1.00 83.50 167 HIS A N 1
ATOM 1262 C CA . HIS A 1 167 ? 11.456 -3.034 -1.486 1.00 83.50 167 HIS A CA 1
ATOM 1263 C C . HIS A 1 167 ? 10.166 -3.862 -1.434 1.00 83.50 167 HIS A C 1
ATOM 1265 O O . HIS A 1 167 ? 9.240 -3.477 -0.724 1.00 83.50 167 HIS A O 1
ATOM 1271 N N . GLY A 1 168 ? 10.130 -5.026 -2.093 1.00 85.69 168 GLY A N 1
ATOM 1272 C CA . GLY A 1 168 ? 9.004 -5.961 -1.988 1.00 85.69 168 GLY A CA 1
ATOM 1273 C C . GLY A 1 168 ? 8.777 -6.465 -0.556 1.00 85.69 168 GLY A C 1
ATOM 1274 O O . GLY A 1 168 ? 7.647 -6.455 -0.073 1.00 85.69 168 GLY A O 1
ATOM 1275 N N . ILE A 1 169 ? 9.852 -6.822 0.164 1.00 85.81 169 ILE A N 1
ATOM 1276 C CA . ILE A 1 169 ? 9.771 -7.215 1.585 1.00 85.81 169 ILE A CA 1
ATOM 1277 C C . ILE A 1 169 ? 9.208 -6.071 2.429 1.00 85.81 169 ILE A C 1
ATOM 1279 O O . ILE A 1 169 ? 8.295 -6.287 3.217 1.00 85.81 169 ILE A O 1
ATOM 1283 N N . ILE A 1 170 ? 9.731 -4.855 2.266 1.00 84.12 170 ILE A N 1
ATOM 1284 C CA . ILE A 1 170 ? 9.287 -3.691 3.041 1.00 84.12 170 ILE A CA 1
ATOM 1285 C C . ILE A 1 170 ? 7.811 -3.385 2.778 1.00 84.12 170 ILE A C 1
ATOM 1287 O O . ILE A 1 170 ? 7.068 -3.171 3.731 1.00 84.12 170 ILE A O 1
ATOM 1291 N N . ALA A 1 171 ? 7.376 -3.403 1.516 1.00 84.81 171 ALA A N 1
ATOM 1292 C CA . ALA A 1 171 ? 5.975 -3.189 1.163 1.00 84.81 171 ALA A CA 1
ATOM 1293 C C . ALA A 1 171 ? 5.060 -4.236 1.823 1.00 84.81 171 ALA A C 1
ATOM 1295 O O . ALA A 1 171 ? 4.052 -3.871 2.427 1.00 84.81 171 ALA A O 1
ATOM 1296 N N . SER A 1 172 ? 5.459 -5.515 1.795 1.00 84.62 172 SER A N 1
ATOM 1297 C CA . SER A 1 172 ? 4.727 -6.599 2.462 1.00 84.62 172 SER A CA 1
ATOM 1298 C C . SER A 1 172 ? 4.681 -6.424 3.985 1.00 84.62 172 SER A C 1
ATOM 1300 O O . SER A 1 172 ? 3.618 -6.556 4.584 1.00 84.62 172 SER A O 1
ATOM 1302 N N . LEU A 1 173 ? 5.802 -6.061 4.620 1.00 83.69 173 LEU A N 1
ATOM 1303 C CA . LEU A 1 173 ? 5.870 -5.828 6.069 1.00 83.69 173 LEU A CA 1
ATOM 1304 C C . LEU A 1 173 ? 5.028 -4.633 6.526 1.00 83.69 173 LEU A C 1
ATOM 1306 O O . LEU A 1 173 ? 4.511 -4.641 7.640 1.00 83.69 173 LEU A O 1
ATOM 1310 N N . LEU A 1 174 ? 4.883 -3.614 5.677 1.00 81.56 174 LEU A N 1
ATOM 1311 C CA . LEU A 1 174 ? 4.027 -2.455 5.937 1.00 81.56 174 LEU A CA 1
ATOM 1312 C C . LEU A 1 174 ? 2.545 -2.725 5.642 1.00 81.56 174 LEU A C 1
ATOM 1314 O O . LEU A 1 174 ? 1.717 -1.840 5.838 1.00 81.56 174 LEU A O 1
ATOM 1318 N N . GLY A 1 175 ? 2.200 -3.940 5.205 1.00 81.06 175 GLY A N 1
ATOM 1319 C CA . GLY A 1 175 ? 0.823 -4.349 4.952 1.00 81.06 175 GLY A CA 1
ATOM 1320 C C . GLY A 1 175 ? 0.224 -3.770 3.672 1.00 81.06 175 GLY A C 1
ATOM 1321 O O . GLY A 1 175 ? -1.000 -3.775 3.538 1.00 81.06 175 GLY A O 1
ATOM 1322 N N . ILE A 1 176 ? 1.053 -3.289 2.737 1.00 86.69 176 ILE A N 1
ATOM 1323 C CA . ILE A 1 176 ? 0.591 -2.817 1.428 1.00 86.69 176 ILE A CA 1
ATOM 1324 C C . ILE A 1 176 ? 0.077 -4.024 0.639 1.00 86.69 176 ILE A C 1
ATOM 1326 O O . ILE A 1 176 ? 0.840 -4.929 0.302 1.00 86.69 176 ILE A O 1
ATOM 1330 N N . GLN A 1 177 ? -1.225 -4.032 0.362 1.00 80.19 177 GLN A N 1
ATOM 1331 C CA . GLN A 1 177 ? -1.926 -5.178 -0.226 1.00 80.19 177 GLN A CA 1
ATOM 1332 C C . GLN A 1 177 ? -1.679 -5.314 -1.733 1.00 80.19 177 GLN A C 1
ATOM 1334 O O . GLN A 1 177 ? -1.610 -6.433 -2.246 1.00 80.19 177 GLN A O 1
ATOM 1339 N N . HIS A 1 178 ? -1.507 -4.177 -2.416 1.00 88.81 178 HIS A N 1
ATOM 1340 C CA . HIS A 1 178 ? -1.337 -4.100 -3.863 1.00 88.81 178 HIS A CA 1
ATOM 1341 C C . HIS A 1 178 ? 0.092 -3.698 -4.236 1.00 88.81 178 HIS A C 1
ATOM 1343 O O . HIS A 1 178 ? 0.554 -2.601 -3.902 1.00 88.81 178 HIS A O 1
ATOM 1349 N N . ILE A 1 179 ? 0.779 -4.563 -4.979 1.00 91.62 179 ILE A N 1
ATOM 1350 C CA . ILE A 1 179 ? 2.106 -4.287 -5.529 1.00 91.62 179 ILE A CA 1
ATOM 1351 C C . ILE A 1 179 ? 2.049 -4.300 -7.055 1.00 91.62 179 ILE A C 1
ATOM 1353 O O . ILE A 1 179 ? 1.527 -5.210 -7.692 1.00 91.62 179 ILE A O 1
ATOM 1357 N N . VAL A 1 180 ? 2.646 -3.281 -7.652 1.00 94.50 180 VAL A N 1
ATOM 1358 C CA . VAL A 1 180 ? 2.790 -3.132 -9.095 1.00 94.50 180 VAL A CA 1
ATOM 1359 C C . VAL A 1 180 ? 4.254 -3.232 -9.435 1.00 94.50 180 VAL A C 1
ATOM 1361 O O . VAL A 1 180 ? 5.038 -2.376 -9.044 1.00 94.50 180 VAL A O 1
ATOM 1364 N N . VAL A 1 181 ? 4.634 -4.248 -10.188 1.00 95.31 181 VAL A N 1
ATOM 1365 C CA . VAL A 1 181 ? 5.988 -4.385 -10.702 1.00 95.31 181 VAL A CA 1
ATOM 1366 C C . VAL A 1 181 ? 6.029 -3.777 -12.097 1.00 95.31 181 VAL A C 1
ATOM 1368 O O . VAL A 1 181 ? 5.518 -4.347 -13.062 1.00 95.31 181 VAL A O 1
ATOM 1371 N N . ALA A 1 182 ? 6.617 -2.590 -12.193 1.00 96.94 182 ALA A N 1
ATOM 1372 C CA . ALA A 1 182 ? 6.802 -1.880 -13.448 1.00 96.94 182 ALA A CA 1
ATOM 1373 C C . ALA A 1 182 ? 8.179 -2.230 -14.032 1.00 96.94 182 ALA A C 1
ATOM 13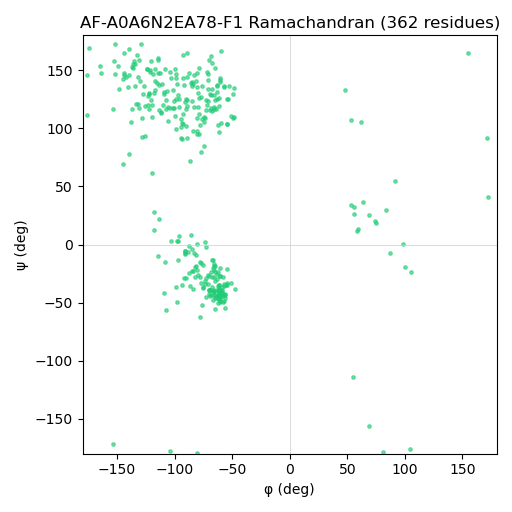75 O O . ALA A 1 182 ? 9.208 -1.740 -13.558 1.00 96.94 182 ALA A O 1
ATOM 1376 N N . VAL A 1 183 ? 8.205 -3.086 -15.053 1.00 97.56 183 VAL A N 1
ATOM 1377 C CA . VAL A 1 183 ? 9.439 -3.457 -15.757 1.00 97.56 183 VAL A CA 1
ATOM 1378 C C . VAL A 1 183 ? 9.762 -2.341 -16.743 1.00 97.56 183 VAL A C 1
ATOM 1380 O O . VAL A 1 183 ? 9.152 -2.240 -17.803 1.00 97.56 183 VAL A O 1
ATOM 1383 N N . ASN A 1 184 ? 10.659 -1.447 -16.341 1.00 96.88 184 ASN A N 1
ATOM 1384 C CA . ASN A 1 184 ? 10.968 -0.205 -17.034 1.00 96.88 184 ASN A CA 1
ATOM 1385 C C . ASN A 1 184 ? 12.143 -0.366 -18.010 1.00 96.88 184 ASN A C 1
ATOM 1387 O O . ASN A 1 184 ? 12.949 -1.286 -17.886 1.00 96.88 184 ASN A O 1
ATOM 1391 N N . LYS A 1 185 ? 12.287 0.592 -18.931 1.00 96.44 185 LYS A N 1
ATOM 1392 C CA . LYS A 1 185 ? 13.325 0.633 -19.976 1.00 96.44 185 LYS A CA 1
ATOM 1393 C C . LYS A 1 185 ? 13.236 -0.513 -20.982 1.00 96.44 185 LYS A C 1
ATOM 1395 O O . LYS A 1 185 ? 14.258 -1.030 -21.438 1.00 96.44 185 LYS A O 1
ATOM 1400 N N . MET A 1 186 ? 12.012 -0.916 -21.326 1.00 97.81 186 MET A N 1
ATOM 1401 C CA . MET A 1 186 ? 11.778 -1.933 -22.355 1.00 97.81 186 MET A CA 1
ATOM 1402 C C . MET A 1 186 ? 12.329 -1.521 -23.729 1.00 97.81 186 MET A C 1
ATOM 1404 O O . MET A 1 186 ? 12.748 -2.385 -24.494 1.00 97.81 186 MET A O 1
ATOM 1408 N N . ASP A 1 187 ? 12.428 -0.218 -23.999 1.00 95.88 187 ASP A N 1
ATOM 1409 C CA . ASP A 1 187 ? 13.069 0.354 -25.188 1.00 95.88 187 ASP A CA 1
ATOM 1410 C C . ASP A 1 187 ? 14.538 -0.078 -25.344 1.00 95.88 187 ASP A C 1
ATOM 1412 O O . ASP A 1 187 ? 14.992 -0.362 -26.451 1.00 95.88 187 ASP A O 1
ATOM 1416 N N . LEU A 1 188 ? 15.271 -0.233 -24.236 1.00 95.88 188 LEU A N 1
ATOM 1417 C CA . LEU A 1 188 ? 16.686 -0.624 -24.253 1.00 95.88 188 LEU A CA 1
ATOM 1418 C C . LEU A 1 188 ? 16.911 -2.131 -24.413 1.00 95.88 188 LEU A C 1
ATOM 1420 O O . LEU A 1 188 ? 18.052 -2.566 -24.571 1.00 95.88 188 LEU A O 1
ATOM 1424 N N . VAL A 1 189 ? 15.846 -2.926 -24.334 1.00 96.44 189 VAL A N 1
ATOM 1425 C CA . VAL A 1 189 ? 15.861 -4.377 -24.572 1.00 96.44 189 VAL A CA 1
ATOM 1426 C C . VAL A 1 189 ? 14.973 -4.747 -25.760 1.00 96.44 189 VAL A C 1
ATOM 1428 O O . VAL A 1 189 ? 14.429 -5.849 -25.811 1.00 96.44 189 VAL A O 1
ATOM 1431 N N . GLU A 1 190 ? 14.813 -3.805 -26.696 1.00 96.50 190 GLU A N 1
ATOM 1432 C CA . GLU A 1 190 ? 14.074 -3.978 -27.953 1.00 96.50 190 GLU A CA 1
ATOM 1433 C C . GLU A 1 190 ? 12.645 -4.506 -27.741 1.00 96.50 190 GLU A C 1
ATOM 1435 O O . GLU A 1 190 ? 12.128 -5.281 -28.543 1.00 96.50 190 GLU A O 1
ATOM 1440 N N . TYR A 1 191 ? 12.008 -4.110 -26.634 1.00 96.81 191 TYR A N 1
ATOM 1441 C CA . TYR A 1 191 ? 10.647 -4.506 -26.273 1.00 96.81 191 TYR A CA 1
ATOM 1442 C C . TYR A 1 191 ? 10.441 -6.034 -26.206 1.00 96.81 191 TYR A C 1
ATOM 1444 O O . TYR A 1 191 ? 9.361 -6.544 -26.503 1.00 96.81 191 TYR A O 1
ATOM 1452 N N . SER A 1 192 ? 11.483 -6.775 -25.809 1.00 97.81 192 SER A N 1
ATOM 1453 C CA . SER A 1 192 ? 11.493 -8.242 -25.779 1.00 97.81 192 SER A CA 1
ATOM 1454 C C . SER A 1 192 ? 10.518 -8.846 -24.757 1.00 97.81 192 SER A C 1
ATOM 1456 O O . SER A 1 192 ? 10.708 -8.720 -23.544 1.00 97.81 192 SER A O 1
ATOM 1458 N N . GLU A 1 193 ? 9.527 -9.597 -25.251 1.00 97.88 193 GLU A N 1
ATOM 1459 C CA . GLU A 1 193 ? 8.594 -10.391 -24.434 1.00 97.88 193 GLU A CA 1
ATOM 1460 C C . GLU A 1 193 ? 9.329 -11.429 -23.574 1.00 97.88 193 GLU A C 1
ATOM 1462 O O . GLU A 1 193 ? 9.033 -11.596 -22.392 1.00 97.88 193 GLU A O 1
ATOM 1467 N N . ALA A 1 194 ? 10.331 -12.103 -24.147 1.00 97.88 194 ALA A N 1
ATOM 1468 C CA . ALA A 1 194 ? 11.107 -13.112 -23.433 1.00 97.88 194 ALA A CA 1
ATOM 1469 C C . ALA A 1 194 ? 11.807 -12.507 -22.210 1.00 97.88 194 ALA A C 1
ATOM 1471 O O . ALA A 1 194 ? 11.732 -13.065 -21.117 1.00 97.88 194 ALA A O 1
ATOM 1472 N N . ARG A 1 195 ? 12.415 -11.322 -22.370 1.00 97.62 195 ARG A N 1
ATOM 1473 C CA . ARG A 1 195 ? 13.095 -10.637 -21.268 1.00 97.62 195 ARG A CA 1
ATOM 1474 C C . ARG A 1 195 ? 12.123 -10.197 -20.175 1.00 97.62 195 ARG A C 1
ATOM 1476 O O . ARG A 1 195 ? 12.449 -10.290 -18.994 1.00 97.62 195 ARG A O 1
ATOM 1483 N N . PHE A 1 196 ? 10.939 -9.724 -20.556 1.00 98.19 196 PHE A N 1
ATOM 1484 C CA . PHE A 1 196 ? 9.886 -9.400 -19.599 1.00 98.19 196 PHE A CA 1
ATOM 1485 C C . PHE A 1 196 ? 9.463 -10.640 -18.799 1.00 98.19 196 PHE A C 1
ATOM 1487 O O . PHE A 1 196 ? 9.466 -10.598 -17.570 1.00 98.19 196 PHE A O 1
ATOM 1494 N N . ASN A 1 197 ? 9.185 -11.755 -19.478 1.00 97.75 197 ASN A N 1
ATOM 1495 C CA . ASN A 1 197 ? 8.741 -12.995 -18.841 1.00 97.75 197 ASN A CA 1
ATOM 1496 C C . ASN A 1 197 ? 9.790 -13.581 -17.881 1.00 97.75 197 ASN A C 1
ATOM 1498 O O . ASN A 1 197 ? 9.423 -14.022 -16.795 1.00 97.75 197 ASN A O 1
ATOM 1502 N N . GLU A 1 198 ? 11.084 -13.510 -18.220 1.00 97.81 198 GLU A N 1
ATOM 1503 C CA . GLU A 1 198 ? 12.176 -13.892 -17.307 1.00 97.81 198 GLU A CA 1
ATOM 1504 C C . GLU A 1 198 ? 12.119 -13.117 -15.980 1.00 97.81 198 GLU A C 1
ATOM 1506 O O . GLU A 1 198 ? 12.247 -13.695 -14.901 1.00 97.81 198 GLU A O 1
ATOM 1511 N N . ILE A 1 199 ? 11.913 -11.797 -16.049 1.00 97.19 199 ILE A N 1
ATOM 1512 C CA . ILE A 1 199 ? 11.848 -10.928 -14.865 1.00 97.19 199 ILE A CA 1
ATOM 1513 C C . ILE A 1 199 ? 10.582 -11.215 -14.052 1.00 97.19 199 ILE A C 1
ATOM 1515 O O . ILE A 1 199 ? 10.632 -11.222 -12.819 1.00 97.19 199 ILE A O 1
ATOM 1519 N N . VAL A 1 200 ? 9.454 -11.456 -14.727 1.00 96.56 200 VAL A N 1
ATOM 1520 C CA . VAL A 1 200 ? 8.185 -11.823 -14.084 1.00 96.56 200 VAL A CA 1
ATOM 1521 C C . VAL A 1 200 ? 8.334 -13.128 -13.308 1.00 96.56 200 VAL A C 1
ATOM 1523 O O . VAL A 1 200 ? 7.933 -13.183 -12.145 1.00 96.56 200 VAL A O 1
ATOM 1526 N N . GLU A 1 201 ? 8.934 -14.154 -13.911 1.00 96.31 201 GLU A N 1
ATOM 1527 C CA . GLU A 1 201 ? 9.169 -15.448 -13.266 1.00 96.31 201 GLU A CA 1
ATOM 1528 C C . GLU A 1 201 ? 10.092 -15.295 -12.047 1.00 96.31 201 GLU A C 1
ATOM 1530 O O . GLU A 1 201 ? 9.713 -15.666 -10.934 1.00 96.31 201 GLU A O 1
ATOM 1535 N N . GLU A 1 202 ? 11.240 -14.625 -12.212 1.00 95.31 202 GLU A N 1
ATOM 1536 C CA . GLU A 1 202 ? 12.203 -14.402 -11.125 1.00 95.31 202 GLU A CA 1
ATOM 1537 C C . GLU A 1 202 ? 11.587 -13.639 -9.938 1.00 95.31 202 GLU A C 1
ATOM 1539 O O . GLU A 1 202 ? 11.859 -13.948 -8.770 1.00 95.31 202 GLU A O 1
ATOM 1544 N N . TYR A 1 203 ? 10.761 -12.624 -10.211 1.00 93.69 203 TYR A N 1
ATOM 1545 C CA . TYR A 1 203 ? 10.124 -11.843 -9.155 1.00 93.69 203 TYR A CA 1
ATOM 1546 C C . TYR A 1 203 ? 8.971 -12.606 -8.494 1.00 93.69 203 TYR A C 1
ATOM 1548 O O . TYR A 1 203 ? 8.824 -12.536 -7.275 1.00 93.69 203 TYR A O 1
ATOM 1556 N N . THR A 1 204 ? 8.193 -13.369 -9.265 1.00 92.75 204 THR A N 1
ATOM 1557 C CA . THR A 1 204 ? 7.091 -14.199 -8.751 1.00 92.75 204 THR A CA 1
ATOM 1558 C C . THR A 1 204 ? 7.606 -15.277 -7.798 1.00 92.75 204 THR A C 1
ATOM 1560 O O . THR A 1 204 ? 7.060 -15.456 -6.709 1.00 92.75 204 THR A O 1
ATOM 1563 N N . ASP A 1 205 ? 8.709 -15.943 -8.139 1.00 91.94 205 ASP A N 1
ATOM 1564 C CA . ASP A 1 205 ? 9.356 -16.924 -7.258 1.00 91.94 205 ASP A CA 1
ATOM 1565 C C . ASP A 1 205 ? 9.832 -16.304 -5.939 1.00 91.94 205 ASP A C 1
ATOM 1567 O O . ASP A 1 205 ? 9.799 -16.924 -4.870 1.00 91.94 205 ASP A O 1
ATOM 1571 N N . PHE A 1 206 ? 10.275 -15.049 -5.992 1.00 89.56 206 PHE A N 1
ATOM 1572 C CA . PHE A 1 206 ? 10.640 -14.298 -4.802 1.00 89.56 206 PHE A CA 1
ATOM 1573 C C . PHE A 1 206 ? 9.412 -13.941 -3.945 1.00 89.56 206 PHE A C 1
ATOM 1575 O O . PHE A 1 206 ? 9.475 -14.078 -2.718 1.00 89.56 206 PHE A O 1
ATOM 1582 N N . THR A 1 207 ? 8.301 -13.519 -4.553 1.00 87.50 207 THR A N 1
ATOM 1583 C CA . THR A 1 207 ? 7.118 -13.050 -3.818 1.00 87.50 207 THR A CA 1
ATOM 1584 C C . THR A 1 207 ? 6.253 -14.155 -3.231 1.00 87.50 207 THR A C 1
ATOM 1586 O O . THR A 1 207 ? 5.526 -13.875 -2.285 1.00 87.50 207 THR A O 1
ATOM 1589 N N . GLN A 1 208 ? 6.409 -15.416 -3.649 1.00 85.94 208 GLN A N 1
ATOM 1590 C CA . GLN A 1 208 ? 5.795 -16.575 -2.972 1.00 85.94 208 GLN A CA 1
ATOM 1591 C C . GLN A 1 208 ? 6.134 -16.660 -1.472 1.00 85.94 208 GLN A C 1
ATOM 1593 O O . GLN A 1 208 ? 5.437 -17.321 -0.705 1.00 85.94 208 GLN A O 1
ATOM 1598 N N . LYS A 1 209 ? 7.218 -16.004 -1.042 1.00 80.44 209 LYS A N 1
ATOM 1599 C CA . LYS A 1 209 ? 7.657 -15.938 0.361 1.00 80.44 209 LYS A CA 1
ATOM 1600 C C . LYS A 1 209 ? 7.074 -14.745 1.122 1.00 80.44 209 LYS A C 1
ATOM 1602 O O . LYS A 1 209 ? 7.336 -14.612 2.314 1.00 80.44 209 LYS A O 1
ATOM 1607 N N . LEU A 1 210 ? 6.359 -13.855 0.439 1.00 79.38 210 LEU A N 1
ATOM 1608 C CA . LEU A 1 210 ? 5.794 -12.634 0.999 1.00 79.38 210 LEU A CA 1
ATOM 1609 C C . LEU A 1 210 ? 4.290 -12.798 1.213 1.00 79.38 210 LEU A C 1
ATOM 1611 O O . LEU A 1 210 ? 3.607 -13.465 0.441 1.00 79.38 210 LEU A O 1
ATOM 1615 N N . ASN A 1 211 ? 3.762 -12.136 2.239 1.00 73.94 211 ASN A N 1
ATOM 1616 C CA . ASN A 1 211 ? 2.324 -12.065 2.467 1.00 73.94 211 ASN A CA 1
ATOM 1617 C C . ASN A 1 211 ? 1.746 -10.886 1.670 1.00 73.94 211 ASN A C 1
ATOM 1619 O O . ASN A 1 211 ? 1.468 -9.829 2.236 1.00 73.94 211 ASN A O 1
ATOM 1623 N N . VAL A 1 212 ? 1.676 -11.032 0.346 1.00 72.69 212 VAL A N 1
ATOM 1624 C CA . VAL A 1 212 ? 1.127 -10.024 -0.576 1.00 72.69 212 VAL A CA 1
ATOM 1625 C C . VAL A 1 212 ? -0.012 -10.663 -1.356 1.00 72.69 212 VAL A C 1
ATOM 1627 O O . VAL A 1 212 ? 0.144 -11.760 -1.889 1.00 72.69 212 VAL A O 1
ATOM 1630 N N . HIS A 1 213 ? -1.157 -9.986 -1.402 1.00 68.94 213 HIS A N 1
ATOM 1631 C CA . HIS A 1 213 ? -2.378 -10.539 -1.984 1.00 68.94 213 HIS A CA 1
ATOM 1632 C C . HIS A 1 213 ? -2.476 -10.316 -3.494 1.00 68.94 213 HIS A C 1
ATOM 1634 O O . HIS A 1 213 ? -2.980 -11.188 -4.199 1.00 68.94 213 HIS A O 1
ATOM 1640 N N . ASP A 1 214 ? -1.996 -9.172 -3.985 1.00 82.62 214 ASP A N 1
ATOM 1641 C CA . ASP A 1 214 ? -2.158 -8.768 -5.379 1.00 82.62 214 ASP A CA 1
ATOM 1642 C C . ASP A 1 214 ? -0.853 -8.190 -5.939 1.00 82.62 214 ASP A C 1
ATOM 1644 O O . ASP A 1 214 ? -0.347 -7.171 -5.460 1.00 82.62 214 ASP A O 1
ATOM 1648 N N . ILE A 1 215 ? -0.293 -8.868 -6.945 1.00 90.50 215 ILE A N 1
ATOM 1649 C CA . ILE A 1 215 ? 0.913 -8.440 -7.656 1.00 90.50 215 ILE A CA 1
ATOM 1650 C C . ILE A 1 215 ? 0.605 -8.391 -9.147 1.00 90.50 215 ILE A C 1
ATOM 1652 O O . ILE A 1 215 ? 0.288 -9.408 -9.761 1.00 90.50 215 ILE A O 1
ATOM 1656 N N . SER A 1 216 ? 0.743 -7.207 -9.734 1.00 93.44 216 SER A N 1
ATOM 1657 C CA . SER A 1 216 ? 0.553 -6.975 -11.166 1.00 93.44 216 SER A CA 1
ATOM 1658 C C . SER A 1 216 ? 1.869 -6.594 -11.831 1.00 93.44 216 SER A C 1
ATOM 1660 O O . SER A 1 216 ? 2.606 -5.765 -11.303 1.00 93.44 216 SER A O 1
ATOM 1662 N N . PHE A 1 217 ? 2.144 -7.144 -13.012 1.00 96.56 217 PHE A N 1
ATOM 1663 C CA . PHE A 1 217 ? 3.346 -6.846 -13.792 1.00 96.56 217 PHE A CA 1
ATOM 1664 C C . PHE A 1 217 ? 2.980 -6.033 -15.032 1.00 96.56 217 PHE A C 1
ATOM 1666 O O . PHE A 1 217 ? 2.081 -6.426 -15.772 1.00 96.56 217 PHE A O 1
ATOM 1673 N N . ILE A 1 218 ? 3.671 -4.915 -15.264 1.00 97.69 218 ILE A N 1
ATOM 1674 C CA . ILE A 1 218 ? 3.454 -4.058 -16.437 1.00 97.69 218 ILE A CA 1
ATOM 1675 C C . ILE A 1 218 ? 4.810 -3.744 -17.088 1.00 97.69 218 ILE A C 1
ATOM 1677 O O . ILE A 1 218 ? 5.664 -3.155 -16.420 1.00 97.69 218 ILE A O 1
ATOM 1681 N N . PRO A 1 219 ? 5.030 -4.096 -18.369 1.00 98.00 219 PRO A N 1
ATOM 1682 C CA . PRO A 1 219 ? 6.188 -3.647 -19.125 1.00 98.00 219 PRO A CA 1
ATOM 1683 C C . PRO A 1 219 ? 5.969 -2.202 -19.570 1.00 98.00 219 PRO A C 1
ATOM 1685 O O . PRO A 1 219 ? 4.947 -1.894 -20.183 1.00 98.00 219 PRO A O 1
ATOM 1688 N N . ILE A 1 220 ? 6.912 -1.315 -19.265 1.00 97.38 220 ILE A N 1
ATOM 1689 C CA . ILE A 1 220 ? 6.815 0.112 -19.579 1.00 97.38 220 ILE A CA 1
ATOM 1690 C C . ILE A 1 220 ? 8.122 0.659 -20.162 1.00 97.38 220 ILE A C 1
ATOM 1692 O O . ILE A 1 220 ? 9.216 0.146 -19.910 1.00 97.38 220 ILE A O 1
ATOM 1696 N N . SER A 1 221 ? 8.011 1.774 -20.878 1.00 96.06 221 SER A N 1
ATOM 1697 C CA . SER A 1 221 ? 9.117 2.717 -21.040 1.00 96.06 221 SER A CA 1
ATOM 1698 C C . SER A 1 221 ? 8.687 4.066 -20.483 1.00 96.06 221 SER A C 1
ATOM 1700 O O . SER A 1 221 ? 7.836 4.745 -21.047 1.00 96.06 221 SER A O 1
ATOM 1702 N N . ALA A 1 222 ? 9.262 4.469 -19.349 1.00 91.31 222 ALA A N 1
ATOM 1703 C CA . ALA A 1 222 ? 8.968 5.771 -18.753 1.00 91.31 222 ALA A CA 1
ATOM 1704 C C . ALA A 1 222 ? 9.444 6.945 -19.626 1.00 91.31 222 ALA A C 1
ATOM 1706 O O . ALA A 1 222 ? 8.876 8.034 -19.548 1.00 91.31 222 ALA A O 1
ATOM 1707 N N . LEU A 1 223 ? 10.495 6.733 -20.427 1.00 89.31 223 LEU A N 1
ATOM 1708 C CA . LEU A 1 223 ? 11.061 7.755 -21.301 1.00 89.31 223 LEU A CA 1
ATOM 1709 C C . LEU A 1 223 ? 10.179 7.964 -22.536 1.00 89.31 223 LEU A C 1
ATOM 1711 O O . LEU A 1 223 ? 9.758 9.090 -22.796 1.00 89.31 223 LEU A O 1
ATOM 1715 N N . GLU A 1 224 ? 9.846 6.876 -23.232 1.00 90.50 224 GLU A N 1
ATOM 1716 C CA . GLU A 1 224 ? 9.052 6.913 -24.467 1.00 90.50 224 GLU A CA 1
ATOM 1717 C C . GLU A 1 224 ? 7.543 7.052 -24.186 1.00 90.50 224 GLU A C 1
ATOM 1719 O O . GLU A 1 224 ? 6.808 7.671 -24.958 1.00 90.50 224 GLU A O 1
ATOM 1724 N N . GLY A 1 225 ? 7.086 6.596 -23.015 1.00 90.31 225 GLY A N 1
ATOM 1725 C CA . GLY A 1 225 ? 5.696 6.653 -22.545 1.00 90.31 225 GLY A CA 1
ATOM 1726 C C . GLY A 1 225 ? 4.894 5.370 -22.742 1.00 90.31 225 GLY A C 1
ATOM 1727 O O .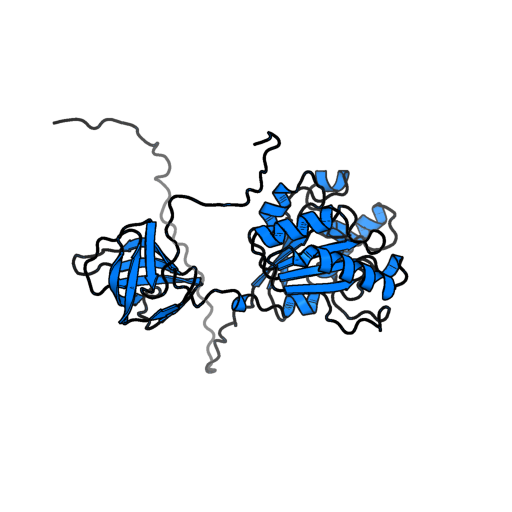 GLY A 1 225 ? 3.723 5.329 -22.360 1.00 90.31 225 GLY A O 1
ATOM 1728 N N . ASP A 1 226 ? 5.504 4.326 -23.304 1.00 94.50 226 ASP A N 1
ATOM 1729 C CA . ASP A 1 226 ? 4.864 3.039 -23.557 1.00 94.50 226 ASP A CA 1
ATOM 1730 C C . ASP A 1 226 ? 4.239 2.442 -22.288 1.00 94.50 226 ASP A C 1
ATOM 1732 O O . ASP A 1 226 ? 4.921 2.254 -21.275 1.00 94.50 226 ASP A O 1
ATOM 1736 N N . ASN A 1 227 ? 2.941 2.117 -22.361 1.00 95.06 227 ASN A N 1
ATOM 1737 C CA . ASN A 1 227 ? 2.133 1.514 -21.293 1.00 95.06 227 ASN A CA 1
ATOM 1738 C C . ASN A 1 227 ? 2.049 2.326 -19.983 1.00 95.06 227 ASN A C 1
ATOM 1740 O O . ASN A 1 227 ? 1.537 1.815 -18.981 1.00 95.06 227 ASN A O 1
ATOM 1744 N N . VAL A 1 228 ? 2.494 3.589 -19.961 1.00 92.75 228 VAL A N 1
ATOM 1745 C CA . VAL A 1 228 ? 2.372 4.466 -18.783 1.00 92.75 228 VAL A CA 1
ATOM 1746 C C . VAL A 1 228 ? 0.948 5.012 -18.680 1.00 92.75 228 VAL A C 1
ATOM 1748 O O . VAL A 1 228 ? 0.234 4.722 -17.718 1.00 92.75 228 VAL A O 1
ATOM 1751 N N . VAL A 1 229 ? 0.519 5.773 -19.687 1.00 88.88 229 VAL A N 1
ATOM 1752 C CA . VAL A 1 229 ? -0.849 6.304 -19.799 1.00 88.88 229 VAL A CA 1
ATOM 1753 C C . VAL A 1 229 ? -1.596 5.565 -20.894 1.00 88.88 229 VAL A C 1
ATOM 1755 O O . VAL A 1 229 ? -2.624 4.938 -20.617 1.00 88.88 229 VAL A O 1
ATOM 1758 N N . ASP A 1 230 ? -1.024 5.577 -22.094 1.00 89.31 230 ASP A N 1
ATOM 175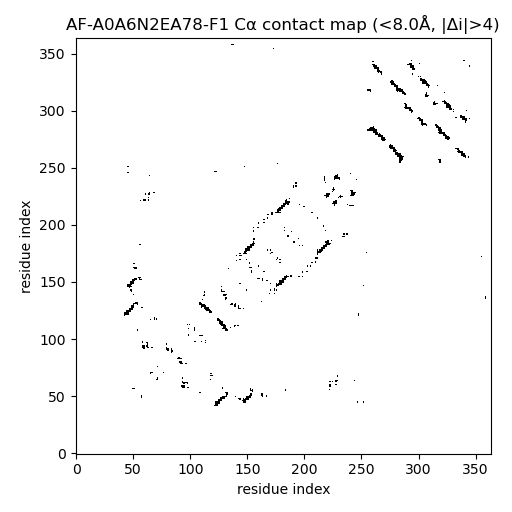9 C CA . ASP A 1 230 ? -1.581 4.957 -23.287 1.00 89.31 230 ASP A CA 1
ATOM 1760 C C . ASP A 1 230 ? -0.933 3.586 -23.567 1.00 89.31 230 ASP A C 1
ATOM 1762 O O . ASP A 1 230 ? 0.215 3.351 -23.171 1.00 89.31 230 ASP A O 1
ATOM 1766 N N . PRO A 1 231 ? -1.659 2.649 -24.208 1.00 93.31 231 PRO A N 1
ATOM 1767 C CA . PRO A 1 231 ? -1.096 1.369 -24.629 1.00 93.31 231 PRO A CA 1
ATOM 1768 C C . PRO A 1 231 ? 0.055 1.550 -25.623 1.00 93.31 231 PRO A C 1
ATOM 1770 O O . PRO A 1 231 ? 0.011 2.426 -26.484 1.00 93.31 231 PRO A O 1
ATOM 1773 N N . SER A 1 232 ? 1.070 0.699 -25.515 1.00 93.94 232 SER A N 1
ATOM 1774 C CA . SER A 1 232 ? 2.222 0.682 -26.417 1.00 93.94 232 SER A CA 1
ATOM 1775 C C . SER A 1 232 ? 1.888 0.048 -27.768 1.00 93.94 232 SER A C 1
ATOM 1777 O O . SER A 1 232 ? 1.312 -1.037 -27.823 1.00 93.94 232 SER A O 1
ATOM 1779 N N . GLU A 1 233 ? 2.338 0.667 -28.861 1.00 93.62 233 GLU A N 1
ATOM 1780 C CA . GLU A 1 233 ? 2.358 0.033 -30.190 1.00 93.62 233 GLU A CA 1
ATOM 1781 C C . GLU A 1 233 ? 3.589 -0.877 -30.384 1.00 93.62 233 GLU A C 1
ATOM 1783 O O . GLU A 1 233 ? 3.577 -1.770 -31.232 1.00 93.62 233 GLU A O 1
ATOM 1788 N N . ASN A 1 234 ? 4.640 -0.684 -29.578 1.00 94.31 234 ASN A N 1
ATOM 1789 C CA . ASN A 1 234 ? 5.905 -1.425 -29.648 1.00 94.31 234 ASN A CA 1
ATOM 1790 C C . ASN A 1 234 ? 5.849 -2.791 -28.945 1.00 94.31 234 ASN A C 1
ATOM 1792 O O . ASN A 1 234 ? 6.676 -3.662 -29.211 1.00 94.31 234 ASN A O 1
ATOM 1796 N N . MET A 1 235 ? 4.871 -2.996 -28.058 1.00 95.75 235 MET A N 1
ATOM 1797 C CA . MET A 1 235 ? 4.664 -4.239 -27.306 1.00 95.75 235 MET A CA 1
ATOM 1798 C C . MET A 1 235 ? 3.288 -4.859 -27.604 1.00 95.75 235 MET A C 1
ATOM 1800 O O . MET A 1 235 ? 2.486 -5.024 -26.686 1.00 95.75 235 MET A O 1
ATOM 1804 N N . PRO A 1 236 ? 2.991 -5.251 -28.861 1.00 94.38 236 PRO A N 1
ATOM 1805 C CA . PRO A 1 236 ? 1.690 -5.822 -29.229 1.00 94.38 236 PRO A CA 1
ATOM 1806 C C . PRO A 1 236 ? 1.419 -7.189 -28.583 1.00 94.38 236 PRO A C 1
ATOM 1808 O O . PRO A 1 236 ? 0.299 -7.679 -28.635 1.00 94.38 236 PRO A O 1
ATOM 1811 N N . TRP A 1 237 ? 2.446 -7.818 -28.007 1.00 96.38 237 TRP A N 1
ATOM 1812 C CA . TRP A 1 237 ? 2.345 -9.054 -27.232 1.00 96.38 237 TRP A CA 1
ATOM 1813 C C . TRP A 1 237 ? 1.792 -8.829 -25.814 1.00 96.38 237 TRP A C 1
ATOM 1815 O O . TRP A 1 237 ? 1.383 -9.784 -25.158 1.00 96.38 237 TRP A O 1
ATOM 1825 N N . TYR A 1 238 ? 1.774 -7.587 -25.315 1.00 96.19 238 TYR A N 1
ATOM 1826 C CA . TYR A 1 238 ? 1.255 -7.264 -23.990 1.00 96.19 238 TYR A CA 1
ATOM 1827 C C . TYR A 1 238 ? -0.213 -6.822 -24.068 1.00 96.19 238 TYR A C 1
ATOM 1829 O O . TYR A 1 238 ? -0.517 -5.665 -24.343 1.00 96.19 238 TYR A O 1
ATOM 1837 N N . ASP A 1 239 ? -1.127 -7.735 -23.734 1.00 91.25 239 ASP A N 1
ATOM 1838 C CA . ASP A 1 239 ? -2.580 -7.478 -23.679 1.00 91.25 239 ASP A CA 1
ATOM 1839 C C . ASP A 1 239 ? -3.057 -6.899 -22.327 1.00 91.25 239 ASP A C 1
ATOM 1841 O O . ASP A 1 239 ? -4.257 -6.831 -22.034 1.00 91.25 239 ASP A O 1
ATOM 1845 N N . GLY A 1 240 ? -2.123 -6.534 -21.446 1.00 91.62 240 GLY A N 1
ATOM 1846 C CA . GLY A 1 240 ? -2.433 -6.064 -20.101 1.00 91.62 240 GLY A CA 1
ATOM 1847 C C . GLY A 1 240 ? -2.859 -4.594 -20.033 1.00 91.62 240 GLY A C 1
ATOM 1848 O O . GLY A 1 240 ? -2.961 -3.868 -21.019 1.00 91.62 240 GLY A O 1
ATOM 1849 N N . ARG A 1 241 ? -3.130 -4.130 -18.810 1.00 92.94 241 ARG A N 1
ATOM 1850 C CA . ARG A 1 241 ? -3.531 -2.738 -18.546 1.00 92.94 241 ARG A CA 1
ATOM 1851 C C . ARG A 1 241 ? -2.312 -1.814 -18.565 1.00 92.94 241 ARG A C 1
ATOM 1853 O O . ARG A 1 241 ? -1.217 -2.234 -18.189 1.00 92.94 241 ARG A O 1
ATOM 1860 N N . THR A 1 242 ? -2.526 -0.545 -18.915 1.00 94.81 242 THR A N 1
ATOM 1861 C CA . THR A 1 242 ? -1.535 0.517 -18.683 1.00 94.81 242 THR A CA 1
ATOM 1862 C C . THR A 1 242 ? -1.415 0.819 -17.192 1.00 94.81 242 THR A C 1
ATOM 1864 O O . THR A 1 242 ? -2.334 0.539 -16.409 1.00 94.81 242 THR A O 1
ATOM 1867 N N . LEU A 1 243 ? -0.294 1.420 -16.792 1.00 94.50 243 LEU A N 1
ATOM 1868 C CA . LEU A 1 243 ? -0.043 1.774 -15.399 1.00 94.50 243 LEU A CA 1
ATOM 1869 C C . LEU A 1 243 ? -1.132 2.707 -14.856 1.00 94.50 243 LEU A C 1
ATOM 1871 O O . LEU A 1 243 ? -1.721 2.420 -13.814 1.00 94.50 243 LEU A O 1
ATOM 1875 N N . LEU A 1 244 ? -1.461 3.783 -15.578 1.00 91.94 244 LEU A N 1
ATOM 1876 C CA . LEU A 1 244 ? -2.501 4.716 -15.149 1.00 91.94 244 LEU A CA 1
ATOM 1877 C C . LEU A 1 244 ? -3.862 4.026 -15.029 1.00 91.94 244 LEU A C 1
ATOM 1879 O O . LEU A 1 244 ? -4.563 4.228 -14.039 1.00 91.94 244 LEU A O 1
ATOM 1883 N N . HIS A 1 245 ? -4.231 3.186 -16.000 1.00 91.62 245 HIS A N 1
ATOM 1884 C CA . HIS A 1 245 ? -5.507 2.481 -15.958 1.00 91.62 245 HIS A CA 1
ATOM 1885 C C . HIS A 1 245 ? -5.608 1.557 -14.738 1.00 91.62 245 HIS A C 1
ATOM 1887 O O . HIS A 1 245 ? -6.663 1.473 -14.104 1.00 91.62 245 HIS A O 1
ATOM 1893 N N . MET A 1 246 ? -4.521 0.880 -14.370 1.00 91.81 246 MET A N 1
ATOM 1894 C CA . MET A 1 246 ? -4.499 0.064 -13.161 1.00 91.81 246 MET A CA 1
ATOM 1895 C C . MET A 1 246 ? -4.652 0.918 -11.891 1.00 91.81 246 MET A C 1
ATOM 1897 O O . MET A 1 246 ? -5.510 0.618 -11.061 1.00 91.81 246 MET A O 1
ATOM 1901 N N . LEU A 1 247 ? -3.931 2.036 -11.778 1.00 91.06 247 LEU A N 1
ATOM 1902 C CA . LEU A 1 247 ? -4.061 2.959 -10.642 1.00 91.06 247 LEU A CA 1
ATOM 1903 C C . LEU A 1 247 ? -5.478 3.562 -10.532 1.00 91.06 247 LEU A C 1
ATOM 1905 O O . LEU A 1 247 ? -6.007 3.762 -9.435 1.00 91.06 247 LEU A O 1
ATOM 1909 N N . GLU A 1 248 ? -6.143 3.817 -11.659 1.00 89.56 248 GLU A N 1
ATOM 1910 C CA . GLU A 1 248 ? -7.535 4.277 -11.684 1.00 89.56 248 GLU A CA 1
ATOM 1911 C C . GLU A 1 248 ? -8.549 3.212 -11.249 1.00 89.56 248 GLU A C 1
ATOM 1913 O O . GLU A 1 248 ? -9.629 3.572 -10.780 1.00 89.56 248 GLU A O 1
ATOM 1918 N N . THR A 1 249 ? -8.239 1.925 -11.428 1.00 88.19 249 THR A N 1
ATOM 1919 C CA . THR A 1 249 ? -9.204 0.822 -11.263 1.00 88.19 249 THR A CA 1
ATOM 1920 C C . THR A 1 249 ? -8.976 -0.039 -10.027 1.00 88.19 249 THR A C 1
ATOM 1922 O O . THR A 1 249 ? -9.886 -0.775 -9.649 1.00 88.19 249 THR A O 1
ATOM 1925 N N . VAL A 1 250 ? -7.811 0.053 -9.378 1.00 87.00 250 VAL A N 1
ATOM 1926 C CA . VAL A 1 250 ? -7.511 -0.721 -8.166 1.00 87.00 250 VAL A CA 1
ATOM 1927 C C . VAL A 1 250 ? -8.481 -0.380 -7.029 1.00 87.00 250 VAL A C 1
ATOM 1929 O O . VAL A 1 250 ? -8.674 0.784 -6.663 1.00 87.00 250 VAL A O 1
ATOM 1932 N N . THR A 1 251 ? -9.121 -1.399 -6.464 1.00 78.69 251 THR A N 1
ATOM 1933 C CA . THR A 1 251 ? -10.176 -1.246 -5.458 1.00 78.69 251 THR A CA 1
ATOM 1934 C C . THR A 1 251 ? -9.624 -1.349 -4.038 1.00 78.69 251 THR A C 1
ATOM 1936 O O . THR A 1 251 ? -9.638 -2.424 -3.456 1.00 78.69 251 THR A O 1
ATOM 1939 N N . ILE A 1 252 ? -9.249 -0.219 -3.437 1.00 73.06 252 ILE A N 1
ATOM 1940 C CA . ILE A 1 252 ? -8.722 -0.162 -2.052 1.00 73.06 252 ILE A CA 1
ATOM 1941 C C . ILE A 1 252 ? -9.806 -0.515 -1.013 1.00 73.06 252 ILE A C 1
ATOM 1943 O O . ILE A 1 252 ? -9.541 -0.988 0.087 1.00 73.06 252 ILE A O 1
ATOM 1947 N N . SER A 1 253 ? -11.078 -0.264 -1.339 1.00 60.16 253 SER A N 1
ATOM 1948 C CA . SER A 1 253 ? -12.188 -0.444 -0.388 1.00 60.16 253 SER A CA 1
ATOM 1949 C C . SER A 1 253 ? -12.426 -1.908 0.010 1.00 60.16 253 SER A C 1
ATOM 1951 O O . SER A 1 253 ? -13.041 -2.146 1.048 1.00 60.16 253 SER A O 1
ATOM 1953 N N . ALA A 1 254 ? -11.952 -2.866 -0.795 1.00 55.53 254 ALA A N 1
ATOM 1954 C CA . ALA A 1 254 ? -12.098 -4.300 -0.544 1.00 55.53 254 ALA A CA 1
ATOM 1955 C C . ALA A 1 254 ? -11.158 -4.824 0.560 1.00 55.53 254 ALA A C 1
ATOM 1957 O O . ALA A 1 254 ? -11.447 -5.864 1.145 1.00 55.53 254 ALA A O 1
ATOM 1958 N N . ASP A 1 255 ? -10.107 -4.073 0.903 1.00 58.47 255 ASP A N 1
ATOM 1959 C CA . ASP A 1 255 ? -9.119 -4.467 1.919 1.00 58.47 255 ASP A CA 1
ATOM 1960 C C . ASP A 1 255 ? -9.566 -4.144 3.348 1.00 58.47 255 ASP A C 1
ATOM 1962 O O . ASP A 1 255 ? -8.914 -4.51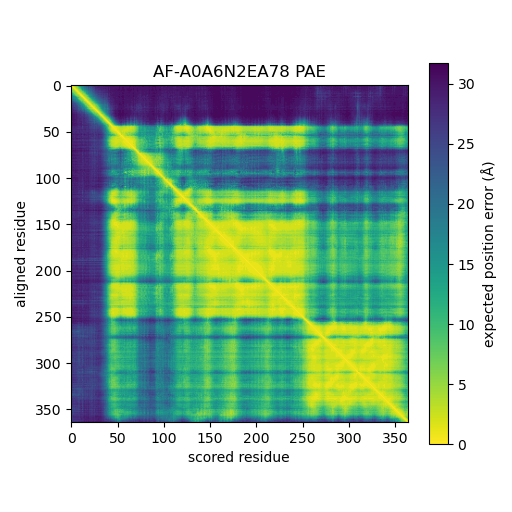0 4.330 1.00 58.47 255 ASP A O 1
ATOM 1966 N N . ARG A 1 256 ? -10.690 -3.434 3.507 1.00 67.38 256 ARG A N 1
ATOM 1967 C CA . ARG A 1 256 ? -11.234 -3.172 4.838 1.00 67.38 256 ARG A CA 1
ATOM 1968 C C . ARG A 1 256 ? -11.753 -4.479 5.408 1.00 67.38 256 ARG A C 1
ATOM 1970 O O . ARG A 1 256 ? -12.735 -5.037 4.928 1.00 67.38 256 ARG A O 1
ATOM 1977 N N . ASN A 1 257 ? -11.137 -4.924 6.494 1.00 76.06 257 ASN A N 1
ATOM 1978 C CA . ASN A 1 257 ? -11.686 -6.001 7.292 1.00 76.06 257 ASN A CA 1
ATOM 1979 C C . ASN A 1 257 ? -13.044 -5.552 7.850 1.00 76.06 257 ASN A C 1
ATOM 1981 O O . ASN A 1 257 ? -13.092 -4.749 8.776 1.00 76.06 257 ASN A O 1
ATOM 1985 N N . LEU A 1 258 ? -14.137 -6.039 7.261 1.00 82.38 258 LEU A N 1
ATOM 1986 C CA . LEU A 1 258 ? -15.517 -5.800 7.702 1.00 82.38 258 LEU A CA 1
ATOM 1987 C C . LEU A 1 258 ? -16.060 -6.946 8.569 1.00 82.38 258 LEU A C 1
ATOM 1989 O O . LEU A 1 258 ? -17.207 -6.900 9.004 1.00 82.38 258 LEU A O 1
ATOM 1993 N N . VAL A 1 259 ? -15.235 -7.952 8.867 1.00 85.12 259 VAL A N 1
ATOM 1994 C CA . VAL A 1 259 ? -15.633 -9.155 9.609 1.00 85.12 259 VAL A CA 1
ATOM 1995 C C . VAL A 1 259 ? -15.260 -9.046 11.087 1.00 85.12 259 VAL A C 1
ATOM 1997 O O . VAL A 1 259 ? -16.097 -9.272 11.965 1.00 85.12 259 VAL A O 1
ATOM 2000 N N . ASP A 1 260 ? -14.015 -8.669 11.373 1.00 90.94 260 ASP A N 1
ATOM 2001 C CA . ASP A 1 260 ? -13.464 -8.655 12.724 1.00 90.94 260 ASP A CA 1
ATOM 2002 C C . ASP A 1 260 ? -13.724 -7.316 13.402 1.00 90.94 260 ASP A C 1
ATOM 2004 O O . ASP A 1 260 ? -12.927 -6.384 13.300 1.00 90.94 260 ASP A O 1
ATOM 2008 N N . PHE A 1 261 ? -14.842 -7.208 14.122 1.00 95.62 261 PHE A N 1
ATOM 2009 C CA . PHE A 1 261 ? -15.159 -5.989 14.864 1.00 95.62 261 PHE A CA 1
ATOM 2010 C C . PHE A 1 261 ? -14.150 -5.721 15.979 1.00 95.62 261 PHE A C 1
ATOM 2012 O O . PHE A 1 261 ? -14.019 -6.507 16.927 1.00 95.62 261 PHE A O 1
ATOM 2019 N N . ARG A 1 262 ? -13.436 -4.597 15.853 1.00 95.56 262 ARG A N 1
ATOM 2020 C CA . ARG A 1 262 ? -12.494 -4.074 16.845 1.00 95.56 262 ARG A CA 1
ATOM 2021 C C . ARG A 1 262 ? -12.804 -2.603 17.071 1.00 95.56 262 ARG A C 1
ATOM 2023 O O . ARG A 1 262 ? -12.665 -1.791 16.159 1.00 95.56 262 ARG A O 1
ATOM 2030 N N . PHE A 1 263 ? -13.188 -2.256 18.293 1.00 97.31 263 PHE A N 1
ATOM 2031 C CA . PHE A 1 263 ? -13.484 -0.881 18.677 1.00 97.31 263 PHE A CA 1
ATOM 2032 C C . PHE A 1 263 ? -12.665 -0.479 19.908 1.00 97.31 263 PHE A C 1
ATOM 2034 O O . PHE A 1 263 ? -13.074 -0.751 21.041 1.00 97.31 263 PHE A O 1
ATOM 2041 N N . PRO A 1 264 ? -11.482 0.131 19.712 1.00 97.25 264 PRO A N 1
ATOM 2042 C CA . PRO A 1 264 ? -10.699 0.670 20.811 1.00 97.25 264 PRO A CA 1
ATOM 2043 C C . PRO A 1 264 ? -11.383 1.922 21.365 1.00 97.25 264 PRO A C 1
ATOM 2045 O O . PRO A 1 264 ? -11.617 2.896 20.644 1.00 97.25 264 PRO A O 1
ATOM 2048 N N . VAL A 1 265 ? -11.672 1.919 22.663 1.00 97.56 265 VAL A N 1
ATOM 2049 C CA . VAL A 1 265 ? -12.284 3.060 23.340 1.00 97.56 265 VAL A CA 1
ATOM 2050 C C . VAL A 1 265 ? -11.247 4.169 23.480 1.00 97.56 265 VAL A C 1
ATOM 2052 O O . VAL A 1 265 ? -10.233 4.029 24.168 1.00 97.56 265 VAL A O 1
ATOM 2055 N N . GLN A 1 266 ? -11.506 5.298 22.824 1.00 97.25 266 GLN A N 1
ATOM 2056 C CA . GLN A 1 266 ? -10.639 6.476 22.856 1.00 97.25 266 GLN A CA 1
ATOM 2057 C C . GLN A 1 266 ? -11.075 7.461 23.939 1.00 97.25 266 GLN A C 1
ATOM 2059 O O . GLN A 1 266 ? -10.231 8.106 24.565 1.00 97.25 266 GLN A O 1
ATOM 2064 N N . TYR A 1 267 ? -12.385 7.571 24.173 1.00 95.75 267 TYR A N 1
ATOM 2065 C CA . TYR A 1 267 ? -12.947 8.506 25.138 1.00 95.75 267 TYR A CA 1
ATOM 2066 C C . TYR A 1 267 ? -14.280 8.014 25.714 1.00 95.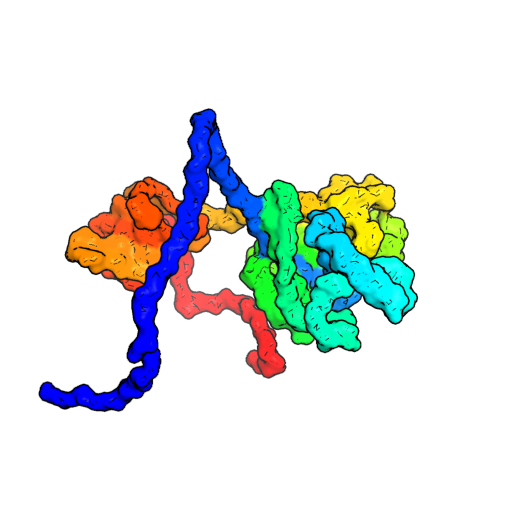75 267 TYR A C 1
ATOM 2068 O O . TYR A 1 267 ? -15.071 7.383 25.017 1.00 95.75 267 TYR A O 1
ATOM 2076 N N . VAL A 1 268 ? -14.546 8.332 26.983 1.00 95.38 268 VAL A N 1
ATOM 2077 C CA . VAL A 1 268 ? -15.813 8.019 27.661 1.00 95.38 268 VAL A CA 1
ATOM 2078 C C . VAL A 1 268 ? -16.620 9.304 27.808 1.00 95.38 268 VAL A C 1
ATOM 2080 O O . VAL A 1 268 ? -16.190 10.248 28.465 1.00 95.38 268 VAL A O 1
ATOM 2083 N N . ILE A 1 269 ? -17.797 9.334 27.194 1.00 93.31 269 ILE A N 1
ATOM 2084 C CA . ILE A 1 269 ? -18.712 10.472 27.172 1.00 93.31 269 ILE A CA 1
ATOM 2085 C C . ILE A 1 269 ? -19.759 10.281 28.269 1.00 93.31 269 ILE A C 1
ATOM 2087 O O . ILE A 1 269 ? -20.536 9.325 28.233 1.00 93.31 269 ILE A O 1
ATOM 2091 N N . ARG A 1 270 ? -19.787 11.205 29.237 1.00 91.00 270 ARG A N 1
ATOM 2092 C CA . ARG A 1 270 ? -20.753 11.214 30.347 1.00 91.00 270 ARG A CA 1
ATOM 2093 C C . ARG A 1 270 ? -21.240 12.641 30.649 1.00 91.00 270 ARG A C 1
ATOM 2095 O O . ARG A 1 270 ? -20.742 13.265 31.583 1.00 91.00 270 ARG A O 1
ATOM 2102 N N . PRO A 1 271 ? -22.171 13.191 29.849 1.00 86.56 271 PRO A N 1
ATOM 2103 C CA . PRO A 1 271 ? -22.680 14.549 30.027 1.00 86.56 271 PRO A CA 1
ATOM 2104 C C . PRO A 1 271 ? -23.603 14.667 31.250 1.00 86.56 271 PRO A C 1
ATOM 2106 O O . PRO A 1 271 ? -23.673 15.723 31.870 1.00 86.56 271 PRO A O 1
ATOM 2109 N N . HIS A 1 272 ? -24.291 13.584 31.619 1.00 86.56 272 HIS A N 1
ATOM 2110 C CA . HIS A 1 272 ? -25.152 13.471 32.799 1.00 86.56 272 HIS A CA 1
ATOM 2111 C C . HIS A 1 272 ? -25.199 12.011 33.278 1.00 86.56 272 HIS A C 1
ATOM 2113 O O . HIS A 1 272 ? -24.654 11.122 32.622 1.00 86.56 272 HIS A O 1
ATOM 2119 N N . GLN A 1 273 ? -25.816 11.754 34.437 1.00 80.69 273 GLN A N 1
ATOM 2120 C CA . GLN A 1 273 ? -25.782 10.438 35.096 1.00 80.69 273 GLN A CA 1
ATOM 2121 C C . GLN A 1 273 ? -26.348 9.306 34.221 1.00 80.69 273 GLN A C 1
ATOM 2123 O O . GLN A 1 273 ? -25.758 8.228 34.200 1.00 80.69 273 GLN A O 1
ATOM 2128 N N . ASP A 1 274 ? -27.391 9.589 33.435 1.00 83.69 274 ASP A N 1
ATOM 2129 C CA . ASP A 1 274 ? -28.124 8.583 32.649 1.00 83.69 274 ASP A CA 1
ATOM 2130 C C . ASP A 1 274 ? -27.509 8.250 31.280 1.00 83.69 274 ASP A C 1
ATOM 2132 O O . ASP A 1 274 ? -28.024 7.395 30.560 1.00 83.69 274 ASP A O 1
ATOM 2136 N N . PHE A 1 275 ? -26.428 8.931 30.880 1.00 89.19 275 PHE A N 1
ATOM 2137 C CA . PHE A 1 275 ? -25.782 8.680 29.592 1.00 89.19 275 PHE A CA 1
ATOM 2138 C C . PHE A 1 275 ? -24.318 8.314 29.775 1.00 89.19 275 PHE A C 1
ATOM 2140 O O . PHE A 1 275 ? -23.522 9.121 30.252 1.00 89.19 275 PHE A O 1
ATOM 2147 N N . ARG A 1 276 ? -23.953 7.114 29.323 1.00 93.69 276 ARG A N 1
ATOM 2148 C CA . ARG A 1 276 ? -22.566 6.663 29.206 1.00 93.69 276 ARG A CA 1
ATOM 2149 C C . ARG A 1 276 ? -22.340 6.139 27.793 1.00 93.69 276 ARG A C 1
ATOM 2151 O O . ARG A 1 276 ? -22.849 5.082 27.435 1.00 93.69 276 ARG A O 1
ATOM 2158 N N . GLY A 1 277 ? -21.586 6.897 27.006 1.00 95.12 277 GLY A N 1
ATOM 2159 C CA . GLY A 1 277 ? -21.186 6.528 25.651 1.00 95.12 277 GLY A CA 1
ATOM 2160 C C . GLY A 1 277 ? -19.682 6.317 25.548 1.00 95.12 277 GLY A C 1
ATOM 2161 O O . GLY A 1 277 ? -18.901 6.988 26.222 1.00 95.12 277 GLY A O 1
ATOM 2162 N N . PHE A 1 278 ? -19.266 5.406 24.682 1.00 97.44 278 PHE A N 1
ATOM 2163 C CA . PHE A 1 278 ? -17.869 5.098 24.406 1.00 97.44 278 PHE A CA 1
ATOM 2164 C C . PHE A 1 278 ? -17.545 5.550 22.991 1.00 97.44 278 PHE A C 1
ATOM 2166 O O . PHE A 1 278 ? -18.115 5.038 22.034 1.00 97.44 278 PHE A O 1
ATOM 2173 N N . SER A 1 279 ? -16.671 6.543 22.869 1.00 97.00 279 SER A N 1
ATOM 2174 C CA . SER A 1 279 ? -16.278 7.132 21.595 1.00 97.00 279 SER A CA 1
ATOM 2175 C C . SER A 1 279 ? -14.967 6.539 21.099 1.00 97.00 279 SER A C 1
ATOM 2177 O O . SER A 1 279 ? -14.021 6.343 21.872 1.00 97.00 279 SER A O 1
ATOM 2179 N N . GLY A 1 280 ? -14.917 6.271 19.801 1.00 95.94 280 GLY A N 1
ATOM 2180 C CA . GLY A 1 280 ? -13.752 5.736 19.120 1.00 95.94 280 GLY A CA 1
ATOM 2181 C C . GLY A 1 280 ? -13.966 5.670 17.615 1.00 95.94 280 GLY A C 1
ATOM 2182 O O . GLY A 1 280 ? -15.077 5.836 17.106 1.00 95.94 280 GLY A O 1
ATOM 2183 N N . ARG A 1 281 ? -12.880 5.415 16.891 1.00 95.00 281 ARG A N 1
ATOM 2184 C CA . ARG A 1 281 ? -12.943 5.015 15.484 1.00 95.00 281 ARG A CA 1
ATOM 2185 C C . ARG A 1 281 ? -13.078 3.498 15.414 1.00 95.00 281 ARG A C 1
ATOM 2187 O O . ARG A 1 281 ? -12.513 2.821 16.266 1.00 95.00 281 ARG A O 1
ATOM 2194 N N . ILE A 1 282 ? -13.780 2.977 14.411 1.00 94.94 282 ILE A N 1
ATOM 2195 C CA . ILE A 1 282 ? -13.843 1.542 14.103 1.00 94.94 282 ILE A CA 1
ATOM 2196 C C . ILE A 1 282 ? -12.706 1.211 13.117 1.00 94.94 282 ILE A C 1
ATOM 2198 O O . ILE A 1 282 ? -12.830 1.548 11.940 1.00 94.94 282 ILE A O 1
ATOM 2202 N N . PRO A 1 283 ? -11.575 0.616 13.545 1.00 89.56 283 PRO A N 1
ATOM 2203 C CA . PRO A 1 283 ? -10.551 0.125 12.625 1.00 89.56 283 PRO A CA 1
ATOM 2204 C C . PRO A 1 283 ? -11.048 -0.984 11.698 1.00 89.56 283 PRO A C 1
ATOM 2206 O O . PRO A 1 283 ? -10.689 -0.997 10.525 1.00 89.56 283 PRO A O 1
ATOM 2209 N N . SER A 1 284 ? -11.860 -1.904 12.222 1.00 92.12 284 SER A N 1
ATOM 2210 C CA . SER A 1 284 ? -12.298 -3.105 11.513 1.00 92.12 284 SER A CA 1
ATOM 2211 C C . SER A 1 284 ? -13.652 -3.605 12.021 1.00 92.12 284 SER A C 1
ATOM 2213 O O . SER A 1 284 ? -14.061 -3.318 13.148 1.00 92.12 284 SER A O 1
ATOM 2215 N N . GLY A 1 285 ? -14.322 -4.375 11.172 1.00 92.50 285 GLY A N 1
ATOM 2216 C CA . GLY A 1 285 ? -15.625 -4.984 11.369 1.00 92.50 285 GLY A CA 1
ATOM 2217 C C . GLY A 1 285 ? -16.804 -4.059 11.114 1.00 92.50 285 GLY A C 1
ATOM 2218 O O . GLY A 1 285 ? -16.663 -2.877 10.783 1.00 92.50 285 GLY A O 1
ATOM 2219 N N . THR A 1 286 ? -17.983 -4.628 11.321 1.00 94.56 286 THR A N 1
ATOM 2220 C CA . THR A 1 286 ? -19.245 -3.907 11.457 1.00 94.56 286 THR A CA 1
ATOM 2221 C C . THR A 1 286 ? -19.865 -4.205 12.814 1.00 94.56 286 THR A C 1
ATOM 2223 O O . THR A 1 286 ? -19.542 -5.210 13.453 1.00 94.56 286 THR A O 1
ATOM 2226 N N . ILE A 1 287 ? -20.736 -3.312 13.267 1.00 96.62 287 ILE A N 1
ATOM 2227 C CA . ILE A 1 287 ? -21.473 -3.460 14.517 1.00 96.62 287 ILE A CA 1
ATOM 2228 C C . ILE A 1 287 ? -22.897 -2.965 14.331 1.00 96.62 287 ILE A C 1
ATOM 2230 O O . ILE A 1 287 ? -23.116 -1.901 13.751 1.00 96.62 287 ILE A O 1
ATOM 2234 N N . THR A 1 288 ? -23.854 -3.736 14.839 1.00 97.38 288 THR A N 1
ATOM 2235 C CA . THR A 1 288 ? -25.282 -3.398 14.795 1.00 97.38 288 THR A CA 1
ATOM 2236 C C . THR A 1 288 ? -25.838 -3.221 16.207 1.00 97.38 288 THR A C 1
ATOM 2238 O O . THR A 1 288 ? -25.368 -3.841 17.164 1.00 97.38 288 THR A O 1
ATOM 2241 N N . VAL A 1 289 ? -26.859 -2.378 16.358 1.00 98.00 289 VAL A N 1
ATOM 2242 C CA . VAL A 1 289 ? -27.624 -2.279 17.609 1.00 98.00 289 VAL A CA 1
ATOM 2243 C C . VAL A 1 289 ? -28.222 -3.646 17.980 1.00 98.00 289 VAL A C 1
ATOM 2245 O O . VAL A 1 289 ? -28.747 -4.367 17.135 1.00 98.00 289 VAL A O 1
ATOM 2248 N N . GLY A 1 290 ? -28.126 -4.016 19.257 1.00 96.88 290 GLY A N 1
ATOM 2249 C CA . GLY A 1 290 ? -28.569 -5.299 19.812 1.00 96.88 290 GLY A CA 1
ATOM 2250 C C . GLY A 1 290 ? -27.532 -6.426 19.752 1.00 96.88 290 GLY A C 1
ATOM 2251 O O . GLY A 1 290 ? -27.762 -7.494 20.326 1.00 96.88 290 GLY A O 1
ATOM 2252 N N . GLU A 1 291 ? -26.392 -6.213 19.093 1.00 96.38 291 GLU A N 1
ATOM 2253 C CA . GLU A 1 291 ? -25.337 -7.219 18.964 1.00 96.38 291 GLU A CA 1
ATOM 2254 C C . GLU A 1 291 ? -24.595 -7.459 20.294 1.00 96.38 291 GLU A C 1
ATOM 2256 O O . GLU A 1 291 ? -24.343 -6.521 21.055 1.00 96.38 291 GLU A O 1
ATOM 2261 N N . GLU A 1 292 ? -24.243 -8.720 20.583 1.00 97.69 292 GLU A N 1
ATOM 2262 C CA . GLU A 1 292 ? -23.500 -9.100 21.793 1.00 97.69 292 GLU A CA 1
ATOM 2263 C C . GLU A 1 292 ? -22.002 -8.795 21.644 1.00 97.69 292 GLU A C 1
ATOM 2265 O O . GLU A 1 292 ? -21.322 -9.274 20.729 1.00 97.69 292 GLU A O 1
ATOM 2270 N N . VAL A 1 293 ? -21.472 -8.042 22.604 1.00 97.69 293 VAL A N 1
ATOM 2271 C CA . VAL A 1 293 ? -20.080 -7.596 22.637 1.00 97.69 293 VAL A CA 1
ATOM 2272 C C . VAL A 1 293 ? -19.387 -8.010 23.928 1.00 97.69 293 VAL A C 1
ATOM 2274 O O . VAL A 1 293 ? -20.005 -8.131 24.986 1.00 97.69 293 VAL A O 1
ATOM 2277 N N . THR A 1 294 ? -18.078 -8.213 23.837 1.00 97.50 294 THR A N 1
ATOM 2278 C CA . THR A 1 294 ? -17.182 -8.496 24.958 1.00 97.50 294 THR A CA 1
ATOM 2279 C C . THR A 1 294 ? -16.186 -7.349 25.105 1.00 97.50 294 THR A C 1
ATOM 2281 O O . THR A 1 294 ? -15.676 -6.829 24.114 1.00 97.50 294 THR A O 1
ATOM 2284 N N . ILE A 1 295 ? -15.911 -6.945 26.343 1.00 97.06 295 ILE A N 1
ATOM 2285 C CA . ILE A 1 295 ? -14.991 -5.858 26.677 1.00 97.06 295 ILE A CA 1
ATOM 2286 C C . ILE A 1 295 ? -13.657 -6.459 27.106 1.00 97.06 295 ILE A C 1
ATOM 2288 O O . ILE A 1 295 ? -13.575 -7.120 28.143 1.00 97.06 295 ILE A O 1
ATOM 2292 N N . LEU A 1 296 ? -12.594 -6.170 26.368 1.00 94.94 296 LEU A N 1
ATOM 2293 C CA . LEU A 1 296 ? -11.226 -6.537 26.719 1.00 94.94 296 LEU A CA 1
ATOM 2294 C C . LEU A 1 296 ? -10.542 -5.407 27.504 1.00 94.94 296 LEU A C 1
ATOM 2296 O O . LEU A 1 296 ? -10.774 -4.242 27.181 1.00 94.94 296 LEU A O 1
ATOM 2300 N N . PRO A 1 297 ? -9.697 -5.737 28.501 1.00 92.62 297 PRO A N 1
ATOM 2301 C CA . PRO A 1 297 ? -9.295 -7.092 28.904 1.00 92.62 297 PRO A CA 1
ATOM 2302 C C . PRO A 1 297 ? -10.238 -7.748 29.934 1.00 92.62 297 PRO A C 1
ATOM 2304 O O . PRO A 1 297 ? -10.013 -8.887 30.327 1.00 92.62 297 PRO A O 1
ATOM 2307 N N . SER A 1 298 ? -11.288 -7.052 30.392 1.00 92.88 298 SER A N 1
ATOM 2308 C CA . SER A 1 298 ? -12.147 -7.507 31.505 1.00 92.88 298 SER A CA 1
ATOM 2309 C C . SER A 1 298 ? -12.964 -8.782 31.238 1.00 92.88 298 SER A C 1
ATOM 2311 O O . SER A 1 298 ? -13.474 -9.387 32.179 1.00 92.88 298 SER A O 1
ATOM 2313 N N . MET A 1 299 ? -13.136 -9.156 29.967 1.00 94.50 299 MET A N 1
ATOM 2314 C CA . MET A 1 299 ? -13.965 -10.264 29.477 1.00 94.50 299 MET A CA 1
ATOM 2315 C C . MET A 1 299 ? -15.456 -10.170 29.845 1.00 94.50 299 MET A C 1
ATOM 2317 O O . MET A 1 299 ? -16.202 -11.138 29.683 1.00 94.50 299 MET A O 1
ATOM 2321 N N . ARG A 1 300 ? -15.923 -9.007 30.314 1.00 96.19 300 ARG A N 1
ATOM 2322 C CA . ARG A 1 300 ? -17.347 -8.769 30.572 1.00 96.19 300 ARG A CA 1
ATOM 2323 C C . ARG A 1 300 ? -18.110 -8.677 29.258 1.00 96.19 300 ARG A C 1
ATOM 2325 O O . ARG A 1 300 ? -17.577 -8.180 28.269 1.00 96.19 300 ARG A O 1
ATOM 2332 N N . ARG A 1 301 ? -19.359 -9.137 29.263 1.00 96.81 301 ARG A N 1
ATOM 2333 C CA . ARG A 1 301 ? -20.240 -9.125 28.093 1.00 96.81 301 ARG A CA 1
ATOM 2334 C C . ARG A 1 301 ? -21.397 -8.165 28.293 1.00 96.81 301 ARG A C 1
ATOM 2336 O O . ARG A 1 301 ? -21.858 -8.010 29.418 1.00 96.81 301 ARG A O 1
ATOM 2343 N N . SER A 1 302 ? -21.849 -7.562 27.204 1.00 97.62 302 SER A N 1
ATOM 2344 C CA . SER A 1 302 ? -23.073 -6.764 27.142 1.00 97.62 302 SER A CA 1
ATOM 2345 C C . SER A 1 302 ? -23.629 -6.783 25.720 1.00 97.62 302 SER A C 1
ATOM 2347 O O . SER A 1 302 ? -23.140 -7.517 24.858 1.00 97.62 302 SER A O 1
ATOM 2349 N N . LYS A 1 303 ? -24.639 -5.958 25.465 1.00 97.94 303 LYS A N 1
ATOM 2350 C CA . LYS A 1 303 ? -25.188 -5.703 24.139 1.00 97.94 303 LYS A CA 1
ATOM 2351 C C . LYS A 1 303 ? -25.106 -4.232 23.791 1.00 97.94 303 LYS A C 1
ATOM 2353 O O . LYS A 1 303 ? -25.182 -3.368 24.666 1.00 97.94 303 LYS A O 1
ATOM 2358 N N . VAL A 1 304 ? -24.969 -3.956 22.501 1.00 97.94 304 VAL A N 1
ATOM 2359 C CA . VAL A 1 304 ? -25.024 -2.591 21.981 1.00 97.94 304 VAL A CA 1
ATOM 2360 C C . VAL A 1 304 ? -26.443 -2.055 22.120 1.00 97.94 304 VAL A C 1
ATOM 2362 O O . VAL A 1 304 ? -27.368 -2.573 21.504 1.00 97.94 304 VAL A O 1
ATOM 2365 N N . LYS A 1 305 ? -26.610 -0.993 22.904 1.00 97.75 305 LYS A N 1
ATOM 2366 C CA . LYS A 1 305 ? -27.896 -0.314 23.093 1.00 97.75 305 LYS A CA 1
ATOM 2367 C C . LYS A 1 305 ? -28.173 0.706 21.992 1.00 97.75 305 LYS A C 1
ATOM 2369 O O . LYS A 1 305 ? -29.312 0.846 21.567 1.00 97.75 305 LYS A O 1
ATOM 2374 N N . GLY A 1 306 ? -27.142 1.414 21.542 1.00 97.00 306 GLY A N 1
ATOM 2375 C CA . GLY A 1 306 ? -27.265 2.456 20.531 1.00 97.00 306 GLY A CA 1
ATOM 2376 C C . GLY A 1 306 ? -25.912 2.836 19.947 1.00 97.00 306 GLY A C 1
ATOM 2377 O O . GLY A 1 306 ? -24.875 2.691 20.603 1.00 97.00 306 GLY A O 1
ATOM 2378 N N . ILE A 1 307 ? -25.935 3.322 18.709 1.00 98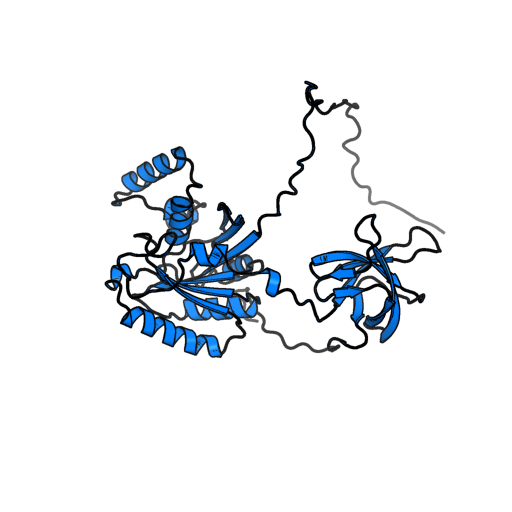.12 307 ILE A N 1
ATOM 2379 C CA . ILE A 1 307 ? -24.758 3.785 17.977 1.00 98.12 307 ILE A CA 1
ATOM 2380 C C . ILE A 1 307 ? -25.058 5.192 17.466 1.00 98.12 307 ILE A C 1
ATOM 2382 O O . ILE A 1 307 ? -26.089 5.417 16.838 1.00 98.12 307 ILE A O 1
ATOM 2386 N N . TYR A 1 308 ? -24.153 6.134 17.714 1.00 96.69 308 TYR A N 1
ATOM 2387 C CA . TYR A 1 308 ? -24.306 7.522 17.289 1.00 96.69 308 TYR A CA 1
ATOM 2388 C C . TYR A 1 308 ? -23.153 7.935 16.380 1.00 96.69 308 TYR A C 1
ATOM 2390 O O . TYR A 1 308 ? -21.982 7.845 16.759 1.00 96.69 308 TYR A O 1
ATOM 2398 N N . LEU A 1 309 ? -23.495 8.410 15.186 1.00 94.69 309 LEU A N 1
ATOM 2399 C CA . LEU A 1 309 ? -22.588 9.033 14.233 1.00 94.69 309 LEU A CA 1
ATOM 2400 C C . LEU A 1 309 ? -22.862 10.542 14.252 1.00 94.69 309 LEU A C 1
ATOM 2402 O O . LEU A 1 309 ? -23.883 11.006 13.746 1.00 94.69 309 LEU A O 1
ATOM 2406 N N . TYR A 1 310 ? -21.958 11.310 14.862 1.00 88.62 310 TYR A N 1
ATOM 2407 C CA . TYR A 1 310 ? -22.181 12.727 15.175 1.00 88.62 310 TYR A CA 1
ATOM 2408 C C . TYR A 1 310 ? -23.462 12.938 16.008 1.00 88.62 310 TYR A C 1
ATOM 2410 O O . TYR A 1 310 ? -23.520 12.494 17.151 1.00 88.62 310 TYR A O 1
ATOM 2418 N N . GLU A 1 311 ? -24.471 13.609 15.450 1.00 87.12 311 GLU A N 1
ATOM 2419 C CA . GLU A 1 311 ? -25.761 13.899 16.096 1.00 87.12 311 GLU A CA 1
ATOM 2420 C C . GLU A 1 311 ? -26.864 12.902 15.702 1.00 87.12 311 GLU A C 1
ATOM 2422 O O . GLU A 1 311 ? -28.016 13.059 16.104 1.00 87.12 311 GLU A O 1
ATOM 2427 N N . GLN A 1 312 ? -26.539 11.886 14.898 1.00 94.00 312 GLN A N 1
ATOM 2428 C CA . GLN A 1 312 ? -27.510 10.936 14.364 1.00 94.00 312 GLN A CA 1
ATOM 2429 C C . GLN A 1 312 ? -27.353 9.566 15.012 1.00 94.00 312 GLN A C 1
ATOM 2431 O O . GLN A 1 312 ? -26.255 9.015 15.069 1.00 94.00 312 GLN A O 1
ATOM 2436 N N . GLU A 1 313 ? -28.466 8.995 15.461 1.00 96.19 313 GLU A N 1
ATOM 2437 C CA . GLU A 1 313 ? -28.527 7.596 15.871 1.00 96.19 313 GLU A CA 1
ATOM 2438 C C . GLU A 1 313 ? -28.651 6.698 14.635 1.00 96.19 313 GLU A C 1
ATOM 2440 O O . GLU A 1 313 ? -29.488 6.933 13.760 1.00 96.19 313 GLU A O 1
ATOM 2445 N N . VAL A 1 314 ? -27.802 5.677 14.554 1.00 96.94 314 VAL A N 1
ATOM 2446 C CA . VAL A 1 314 ? -27.724 4.742 13.428 1.00 96.94 314 VAL A CA 1
ATOM 2447 C C . VAL A 1 314 ? -27.899 3.307 13.918 1.00 96.94 314 VAL A C 1
ATOM 2449 O O . VAL A 1 314 ? -27.571 2.979 15.055 1.00 96.94 314 VAL A O 1
ATOM 2452 N N . GLN A 1 315 ? -28.433 2.438 13.059 1.00 97.25 315 GLN A N 1
ATOM 2453 C CA . GLN A 1 315 ? -28.624 1.020 13.393 1.00 97.25 315 GLN A CA 1
ATOM 2454 C C . GLN A 1 315 ? -27.352 0.193 13.206 1.00 97.25 315 GLN A C 1
ATOM 2456 O O . GLN A 1 315 ? -27.167 -0.803 13.898 1.00 97.25 315 GLN A O 1
ATOM 2461 N N . GLU A 1 316 ? -26.476 0.615 12.298 1.00 96.12 316 GLU A N 1
ATOM 2462 C CA . GLU A 1 316 ? -25.241 -0.079 11.950 1.00 96.12 316 GLU A CA 1
ATOM 2463 C C . GLU A 1 316 ? -24.109 0.935 11.754 1.00 96.12 316 GLU A C 1
ATOM 2465 O O . GLU A 1 316 ? -24.332 2.048 11.268 1.00 96.12 316 GLU A O 1
ATOM 2470 N N . ALA A 1 317 ? -22.894 0.535 12.122 1.00 94.81 317 ALA A N 1
ATOM 2471 C CA . ALA A 1 317 ? -21.664 1.250 11.811 1.00 94.81 317 ALA A CA 1
ATOM 2472 C C . ALA A 1 317 ? -20.567 0.284 11.349 1.00 94.81 317 ALA A C 1
ATOM 2474 O O . ALA A 1 317 ? -20.572 -0.901 11.685 1.00 94.81 317 ALA A O 1
ATOM 2475 N N . PHE A 1 318 ? -19.608 0.797 10.583 1.00 93.56 318 PHE A N 1
ATOM 2476 C CA . PHE A 1 318 ? -18.576 -0.006 9.929 1.00 93.56 318 PHE A CA 1
ATOM 2477 C C . PHE A 1 318 ? -17.189 0.644 9.970 1.00 93.56 318 PHE A C 1
ATOM 2479 O O . PHE A 1 318 ? -17.019 1.825 10.294 1.00 93.56 318 PHE A O 1
ATOM 2486 N N . ALA A 1 319 ? -16.181 -0.153 9.614 1.00 90.75 319 ALA A N 1
ATOM 2487 C CA . ALA A 1 319 ? -14.782 0.245 9.581 1.00 90.75 319 ALA A CA 1
ATOM 2488 C C . ALA A 1 319 ? -14.532 1.573 8.837 1.00 90.75 319 ALA A C 1
ATOM 2490 O O . ALA A 1 319 ? -14.926 1.782 7.685 1.00 90.75 319 ALA A O 1
ATOM 2491 N N . GLY A 1 320 ? -13.810 2.470 9.503 1.00 87.06 320 GLY A N 1
ATOM 2492 C CA . GLY A 1 320 ? -13.468 3.811 9.044 1.00 87.06 320 GLY A CA 1
ATOM 2493 C C . GLY A 1 320 ? -14.259 4.922 9.734 1.00 87.06 320 GLY A C 1
ATOM 2494 O O . GLY A 1 320 ? -13.737 6.036 9.809 1.00 87.06 320 GLY A O 1
ATOM 2495 N N . GLN A 1 321 ? -15.445 4.625 10.276 1.00 91.44 321 GLN A N 1
ATOM 2496 C CA . GLN A 1 321 ? -16.310 5.597 10.949 1.00 91.44 321 GLN A CA 1
ATOM 2497 C C . GLN A 1 321 ? -15.875 5.858 12.398 1.00 91.44 321 GLN A C 1
ATOM 2499 O O . GLN A 1 321 ? -15.366 4.967 13.081 1.00 91.44 321 GLN A O 1
ATOM 2504 N N . SER A 1 322 ? -16.096 7.087 12.868 1.00 95.75 322 SER A N 1
ATOM 2505 C CA . SER A 1 322 ? -15.943 7.473 14.275 1.00 95.75 322 SER A CA 1
ATOM 2506 C C . SER A 1 322 ? -17.318 7.592 14.909 1.00 95.75 322 SER A C 1
ATOM 2508 O O . SER A 1 322 ? -18.115 8.421 14.479 1.00 95.75 322 SER A O 1
ATOM 2510 N N . VAL A 1 323 ? -17.595 6.764 15.911 1.00 97.44 323 VAL A N 1
ATOM 2511 C CA . VAL A 1 323 ? -18.930 6.625 16.503 1.00 97.44 323 VAL A CA 1
ATOM 2512 C C . VAL A 1 323 ? -18.873 6.657 18.023 1.00 97.44 323 VAL A C 1
ATOM 2514 O O . VAL A 1 323 ? -17.821 6.451 18.632 1.00 97.44 323 VAL A O 1
ATOM 2517 N N . VAL A 1 324 ? -20.032 6.885 18.632 1.00 97.81 324 VAL A N 1
ATOM 2518 C CA . VAL A 1 324 ? -20.272 6.666 20.057 1.00 97.81 324 VAL A CA 1
ATOM 2519 C C . VAL A 1 324 ? -21.152 5.433 20.213 1.00 97.81 324 VAL A C 1
ATOM 2521 O O . VAL A 1 324 ? -22.242 5.385 19.653 1.00 97.81 324 VAL A O 1
ATOM 2524 N N . ILE A 1 325 ? -20.702 4.453 20.990 1.00 97.62 325 ILE A N 1
ATOM 2525 C CA . ILE A 1 325 ? -21.455 3.234 21.302 1.00 97.62 325 ILE A CA 1
ATOM 2526 C C . ILE A 1 325 ? -21.952 3.317 22.744 1.00 97.62 325 ILE A C 1
ATOM 2528 O O . ILE A 1 325 ? -21.183 3.637 23.650 1.00 97.62 325 ILE A O 1
ATOM 2532 N N . THR A 1 326 ? -23.226 3.019 22.972 1.00 97.12 326 THR A N 1
ATOM 2533 C CA . THR A 1 326 ? -23.785 2.809 24.315 1.00 97.12 326 THR A CA 1
ATOM 2534 C C . THR A 1 326 ? -24.094 1.329 24.516 1.00 97.12 326 THR A C 1
ATOM 2536 O O . THR A 1 326 ? -24.370 0.607 23.557 1.00 97.12 326 THR A O 1
ATOM 2539 N N . LEU A 1 327 ? -24.025 0.863 25.762 1.00 97.31 327 LEU A N 1
ATOM 2540 C CA . LEU A 1 327 ? -24.280 -0.532 26.128 1.00 97.31 327 LEU A CA 1
ATOM 2541 C C . LEU A 1 327 ? -25.533 -0.644 27.000 1.00 97.31 327 LEU A C 1
ATOM 2543 O O . LEU A 1 327 ? -25.959 0.340 27.609 1.00 97.31 327 LEU A O 1
ATOM 2547 N N . GLU A 1 328 ? -26.131 -1.833 27.038 1.00 96.19 328 GLU A N 1
ATOM 2548 C CA . GLU A 1 328 ? -27.273 -2.122 27.915 1.00 96.19 328 GLU A CA 1
ATOM 2549 C C . GLU A 1 328 ? -26.863 -2.166 29.393 1.00 96.19 328 GLU A C 1
ATOM 2551 O O . GLU A 1 328 ? -27.589 -1.654 30.246 1.00 96.19 328 GLU A O 1
ATOM 2556 N N . ASP A 1 329 ? -25.688 -2.728 29.684 1.00 93.62 329 ASP A N 1
ATOM 2557 C CA . ASP A 1 329 ? -25.195 -2.921 31.046 1.00 93.62 329 ASP A CA 1
ATOM 2558 C C . ASP A 1 329 ? -24.210 -1.825 31.469 1.00 93.62 329 ASP A C 1
ATOM 2560 O O . ASP A 1 329 ? -23.376 -1.350 30.689 1.00 93.62 329 ASP A O 1
ATOM 2564 N N . GLU A 1 330 ? -24.228 -1.477 32.757 1.00 89.12 330 GLU A N 1
ATOM 2565 C CA . GLU A 1 330 ? -23.235 -0.581 33.350 1.00 89.12 330 GLU A CA 1
ATOM 2566 C C . GLU A 1 330 ? -21.909 -1.308 33.601 1.00 89.12 330 GLU A C 1
ATOM 2568 O O . GLU A 1 330 ? -21.572 -1.719 34.713 1.00 89.12 330 GLU A O 1
ATOM 2573 N N . ILE A 1 331 ? -21.121 -1.453 32.540 1.00 91.19 331 ILE A N 1
ATOM 2574 C CA . ILE A 1 331 ? -19.773 -2.012 32.615 1.00 91.19 331 ILE A CA 1
ATOM 2575 C C . ILE A 1 331 ? -18.767 -0.888 32.806 1.00 91.19 331 ILE A C 1
ATOM 2577 O O . ILE A 1 331 ? -18.850 0.161 32.165 1.00 91.19 331 ILE A O 1
ATOM 2581 N N . ASP A 1 332 ? -17.797 -1.108 33.691 1.00 90.56 332 ASP A N 1
ATOM 2582 C CA . ASP A 1 332 ? -16.674 -0.196 33.814 1.00 90.56 332 ASP A CA 1
ATOM 2583 C C . ASP A 1 332 ? -15.705 -0.371 32.643 1.00 90.56 332 ASP A C 1
ATOM 2585 O O . ASP A 1 332 ? -15.011 -1.380 32.551 1.00 90.56 332 ASP A O 1
ATOM 2589 N N . ILE A 1 333 ? -15.741 0.598 31.730 1.00 94.94 333 ILE A N 1
ATOM 2590 C CA . ILE A 1 333 ? -14.911 0.681 30.529 1.00 94.94 333 ILE A CA 1
ATOM 2591 C C . ILE A 1 333 ? -14.234 2.048 30.520 1.00 94.94 333 ILE A C 1
ATOM 2593 O O . ILE A 1 333 ? -14.872 3.078 30.793 1.00 94.94 333 ILE A O 1
ATOM 2597 N N . SER A 1 334 ? -12.953 2.040 30.184 1.00 94.62 334 SER A N 1
ATOM 2598 C CA . SER A 1 334 ? -12.035 3.166 30.201 1.00 94.62 334 SER A CA 1
ATOM 2599 C C . SER A 1 334 ? -11.293 3.304 28.867 1.00 94.62 334 SER A C 1
ATOM 2601 O O . SER A 1 334 ? -11.416 2.478 27.962 1.00 94.62 334 SER A O 1
ATOM 2603 N N . ARG A 1 335 ? -10.538 4.395 28.704 1.00 95.50 335 ARG A N 1
ATOM 2604 C CA . ARG A 1 335 ? -9.703 4.588 27.513 1.00 95.50 335 ARG A CA 1
ATOM 2605 C C . ARG A 1 335 ? -8.636 3.492 27.445 1.00 95.50 335 ARG A C 1
ATOM 2607 O O . ARG A 1 335 ? -7.893 3.313 28.402 1.00 95.50 335 ARG A O 1
ATOM 2614 N N . GLY A 1 336 ? -8.502 2.863 26.280 1.00 92.56 336 GLY A N 1
ATOM 2615 C CA . GLY A 1 336 ? -7.561 1.765 26.043 1.00 92.56 336 GLY A CA 1
ATOM 2616 C C . GLY A 1 336 ? -8.211 0.382 26.088 1.00 92.56 336 GLY A C 1
ATOM 2617 O O . GLY A 1 336 ? -7.671 -0.540 25.482 1.00 92.56 336 GLY A O 1
ATOM 2618 N N . ASP A 1 337 ? -9.388 0.256 26.706 1.00 95.75 337 ASP A N 1
ATOM 2619 C CA . ASP A 1 337 ? -10.193 -0.959 26.608 1.00 95.75 337 ASP A CA 1
ATOM 2620 C C . ASP A 1 337 ? -10.717 -1.138 25.177 1.00 95.75 337 ASP A C 1
ATOM 2622 O O . ASP A 1 337 ? -10.855 -0.178 24.408 1.00 95.75 337 ASP A O 1
ATOM 2626 N N . MET A 1 338 ? -11.028 -2.379 24.811 1.00 96.19 338 MET A N 1
ATOM 2627 C CA . MET A 1 338 ? -11.506 -2.712 23.471 1.00 96.19 338 MET A CA 1
ATOM 2628 C C . MET A 1 338 ? -12.856 -3.413 23.537 1.00 96.19 338 MET A C 1
ATOM 2630 O O . MET A 1 338 ? -13.007 -4.421 24.222 1.00 96.19 338 MET A O 1
ATOM 2634 N N . ILE A 1 339 ? -13.830 -2.902 22.789 1.00 97.44 339 ILE A N 1
ATOM 2635 C CA . ILE A 1 339 ? -15.108 -3.576 22.562 1.00 97.44 339 ILE A CA 1
ATOM 2636 C C . ILE A 1 339 ? -14.948 -4.446 21.312 1.00 97.44 339 ILE A C 1
ATOM 2638 O O . ILE A 1 339 ? -14.543 -3.961 20.253 1.00 97.44 339 ILE A O 1
ATOM 2642 N N . VAL A 1 340 ? -15.234 -5.739 21.442 1.00 97.00 340 VAL A N 1
ATOM 2643 C CA . VAL A 1 340 ? -15.126 -6.728 20.360 1.00 97.00 340 VAL A CA 1
ATOM 2644 C C . VAL A 1 340 ? -16.396 -7.568 20.271 1.00 97.00 340 VAL A C 1
ATOM 2646 O O . VAL A 1 340 ? -17.143 -7.684 21.241 1.00 97.00 340 VAL A O 1
ATOM 2649 N N . ARG A 1 341 ? -16.644 -8.191 19.117 1.00 95.44 341 ARG A N 1
ATOM 2650 C CA . ARG A 1 341 ? -17.752 -9.145 18.952 1.00 95.44 341 ARG A CA 1
ATOM 2651 C C . ARG A 1 341 ? -17.506 -10.385 19.818 1.00 95.44 341 ARG A C 1
ATOM 2653 O O . ARG A 1 341 ? -16.449 -11.005 19.719 1.00 95.44 341 ARG A O 1
ATOM 2660 N N . SER A 1 342 ? -18.486 -10.791 20.629 1.00 93.44 342 SER A N 1
ATOM 2661 C CA . SER A 1 342 ? -18.313 -11.885 21.608 1.00 93.44 342 SER A CA 1
ATOM 2662 C C . SER A 1 342 ? -17.952 -13.241 20.995 1.00 93.44 342 SER A C 1
ATOM 2664 O O . SER A 1 342 ? -17.299 -14.058 21.639 1.00 93.44 342 SER A O 1
ATOM 2666 N N . HIS A 1 343 ? -18.357 -13.482 19.748 1.00 91.06 343 HIS A N 1
ATOM 2667 C CA . HIS A 1 343 ? -18.059 -14.713 19.006 1.00 91.06 343 HIS A CA 1
ATOM 2668 C C . HIS A 1 343 ? -16.841 -14.594 18.077 1.00 91.06 343 HIS A C 1
ATOM 2670 O O . HIS A 1 343 ? -16.581 -15.498 17.291 1.00 91.06 343 HIS A O 1
ATOM 2676 N N . ASN A 1 344 ? -16.108 -13.482 18.150 1.00 91.94 344 ASN A N 1
ATOM 2677 C CA . ASN A 1 344 ? -14.917 -13.213 17.353 1.00 91.94 344 ASN A CA 1
ATOM 2678 C C . ASN A 1 344 ? -13.909 -12.417 18.196 1.00 91.94 344 ASN A C 1
ATOM 2680 O O . ASN A 1 344 ? -13.690 -11.214 17.999 1.00 91.94 344 ASN A O 1
ATOM 2684 N N . LEU A 1 345 ? -13.353 -13.105 19.193 1.00 92.75 345 LEU A N 1
ATOM 2685 C CA . LEU A 1 345 ? -12.367 -12.541 20.103 1.00 92.75 345 LEU A CA 1
ATOM 2686 C C . LEU A 1 345 ? -10.979 -12.548 19.444 1.00 92.75 345 LEU A C 1
ATOM 2688 O O . LEU A 1 345 ? -10.604 -13.563 18.854 1.00 92.75 345 LEU A O 1
ATOM 2692 N N . PRO A 1 346 ? -10.201 -11.456 19.547 1.00 91.25 346 PRO A N 1
ATOM 2693 C CA . PRO A 1 346 ? -8.788 -11.485 19.198 1.00 91.25 346 PRO A CA 1
ATOM 2694 C C . PRO A 1 346 ? -8.002 -12.345 20.193 1.00 91.25 346 PRO A C 1
ATOM 2696 O O . PRO A 1 346 ? -8.445 -12.593 21.318 1.00 91.25 346 PRO A O 1
ATOM 2699 N N . GLU A 1 347 ? -6.801 -12.748 19.794 1.00 88.06 347 GLU A N 1
ATOM 2700 C CA . GLU A 1 347 ? -5.839 -13.353 20.707 1.00 88.06 347 GLU A CA 1
ATOM 2701 C C . GLU A 1 347 ? -5.326 -12.301 21.702 1.00 88.06 347 GLU A C 1
ATOM 2703 O O . GLU A 1 347 ? -4.923 -11.201 21.318 1.00 88.06 347 GLU A O 1
ATOM 2708 N N . VAL A 1 348 ? -5.373 -12.625 22.996 1.00 85.00 348 VAL A N 1
ATOM 2709 C CA . VAL A 1 348 ? -4.875 -11.764 24.075 1.00 85.00 348 VAL A CA 1
ATOM 2710 C C . VAL A 1 348 ? -3.649 -12.437 24.677 1.00 85.00 348 VAL A C 1
ATOM 2712 O O . VAL A 1 348 ? -3.769 -13.488 25.303 1.00 85.00 348 VAL A O 1
ATOM 2715 N N . SER A 1 349 ? -2.480 -11.825 24.497 1.00 86.81 349 SER A N 1
ATOM 2716 C CA . SER A 1 349 ? -1.192 -12.339 24.973 1.00 86.81 349 SER A CA 1
ATOM 2717 C C . SER A 1 349 ? -0.346 -11.220 25.587 1.00 86.81 349 SER A C 1
ATOM 2719 O O . SER A 1 349 ? -0.491 -10.050 25.234 1.00 86.81 349 SER A O 1
ATOM 2721 N N . GLY A 1 350 ? 0.531 -11.584 26.527 1.00 88.44 350 GLY A N 1
ATOM 2722 C CA . GLY A 1 350 ? 1.587 -10.705 27.048 1.00 88.44 350 GLY A CA 1
ATOM 2723 C C . GLY A 1 350 ? 2.888 -10.774 26.240 1.00 88.44 350 GLY A C 1
ATOM 2724 O O . GLY A 1 350 ? 3.811 -10.008 26.504 1.00 88.44 350 GLY A O 1
ATOM 2725 N N . GLU A 1 351 ? 2.957 -11.683 25.269 1.00 91.31 351 GLU A N 1
ATOM 2726 C CA . GLU A 1 351 ? 4.096 -11.901 24.382 1.00 91.31 351 GLU A CA 1
ATOM 2727 C C . GLU A 1 351 ? 3.679 -11.605 22.939 1.00 91.31 351 GLU A C 1
ATOM 2729 O O . GLU A 1 351 ? 2.567 -11.943 22.526 1.00 91.31 351 GLU A O 1
ATOM 2734 N N . LEU A 1 352 ? 4.570 -10.971 22.177 1.00 91.00 352 LEU A N 1
ATOM 2735 C CA . LEU A 1 352 ? 4.376 -10.695 20.757 1.00 91.00 352 LEU A CA 1
ATOM 2736 C C . LEU A 1 352 ? 5.644 -11.056 19.984 1.00 91.00 352 LEU A C 1
ATOM 2738 O O . LEU A 1 352 ? 6.752 -10.723 20.406 1.00 91.00 352 LEU A O 1
ATOM 2742 N N . GLU A 1 353 ? 5.470 -11.713 18.843 1.00 86.06 353 GLU A N 1
ATOM 2743 C CA . GLU A 1 353 ? 6.511 -11.872 17.832 1.00 86.06 353 GLU A CA 1
ATOM 2744 C C . GLU A 1 353 ? 6.304 -10.791 16.768 1.00 86.06 353 GLU A C 1
ATOM 2746 O O . GLU A 1 353 ? 5.191 -10.595 16.279 1.00 86.06 353 GLU A O 1
ATOM 2751 N N . ALA A 1 354 ? 7.356 -10.044 16.437 1.00 83.50 354 ALA A N 1
ATOM 2752 C CA . ALA A 1 354 ? 7.267 -8.950 15.479 1.00 83.50 354 ALA A CA 1
ATOM 2753 C C . ALA A 1 354 ? 8.517 -8.865 14.609 1.00 83.50 354 ALA A C 1
ATOM 2755 O O . ALA A 1 354 ? 9.642 -9.052 15.076 1.00 83.50 354 ALA A O 1
ATOM 2756 N N . VAL A 1 355 ? 8.314 -8.499 13.344 1.00 76.19 355 VAL A N 1
ATOM 2757 C CA . VAL A 1 355 ? 9.408 -8.097 12.462 1.00 76.19 355 VAL A CA 1
ATOM 2758 C C . VAL A 1 355 ? 9.717 -6.629 12.726 1.00 76.19 355 VAL A C 1
ATOM 2760 O O . VAL A 1 355 ? 8.876 -5.756 12.523 1.00 76.19 355 VAL A O 1
ATOM 2763 N N . ILE A 1 356 ? 10.938 -6.351 13.176 1.00 76.62 356 ILE A N 1
ATOM 2764 C CA . ILE A 1 356 ? 11.388 -4.992 13.477 1.00 76.62 356 ILE A CA 1
ATOM 2765 C C . ILE A 1 356 ? 12.248 -4.492 12.321 1.00 76.62 356 ILE A C 1
ATOM 2767 O O . ILE A 1 356 ? 13.325 -5.025 12.054 1.00 76.62 356 ILE A O 1
ATOM 2771 N N . CYS A 1 357 ? 11.797 -3.428 11.655 1.00 69.75 357 CYS A N 1
ATOM 2772 C CA . CYS A 1 357 ? 12.645 -2.692 10.728 1.00 69.75 357 CYS A CA 1
ATOM 2773 C C . CYS A 1 357 ? 13.478 -1.674 11.518 1.00 69.75 357 CYS A C 1
ATOM 2775 O O . CYS A 1 357 ? 12.995 -0.604 11.894 1.00 69.75 357 CYS A O 1
ATOM 2777 N N . TRP A 1 358 ? 14.719 -2.044 11.832 1.00 73.50 358 TRP A N 1
ATOM 2778 C CA . TRP A 1 358 ? 15.619 -1.206 12.616 1.00 73.50 358 TRP A CA 1
ATOM 2779 C C . TRP A 1 358 ? 16.248 -0.113 11.752 1.00 73.50 358 TRP A C 1
ATOM 2781 O O . TRP A 1 358 ? 16.969 -0.393 10.797 1.00 73.50 358 TRP A O 1
ATOM 2791 N N . MET A 1 359 ? 15.966 1.141 12.100 1.00 64.38 359 MET A N 1
ATOM 2792 C CA . MET A 1 359 ? 16.326 2.293 11.276 1.00 64.38 359 MET A CA 1
ATOM 2793 C C . MET A 1 359 ? 17.619 2.991 11.699 1.00 64.38 359 MET A C 1
ATOM 2795 O O . MET A 1 359 ? 18.085 3.846 10.950 1.00 64.38 359 MET A O 1
ATOM 2799 N N . ASP A 1 360 ? 18.163 2.713 12.890 1.00 66.88 360 ASP A N 1
ATOM 2800 C CA . ASP A 1 360 ? 19.378 3.356 13.424 1.00 66.88 360 ASP A CA 1
ATOM 2801 C C . ASP A 1 360 ? 20.640 2.662 12.873 1.00 66.88 360 ASP A C 1
ATOM 2803 O O . ASP A 1 360 ? 20.653 1.454 12.638 1.00 66.88 360 ASP A O 1
ATOM 2807 N N . GLU A 1 361 ? 21.710 3.428 12.653 1.00 63.41 361 GLU A N 1
ATOM 2808 C CA . GLU A 1 361 ? 23.003 2.899 12.195 1.00 63.41 361 GLU A CA 1
ATOM 2809 C C . GLU A 1 361 ? 23.684 2.042 13.273 1.00 63.41 361 GLU A C 1
ATOM 2811 O O . GLU A 1 361 ? 24.503 1.167 12.976 1.00 63.41 361 GLU A O 1
ATOM 2816 N N . ARG A 1 362 ? 23.338 2.273 14.545 1.00 65.38 362 ARG A N 1
ATOM 2817 C CA . ARG A 1 362 ? 23.780 1.437 15.660 1.00 65.38 362 ARG A CA 1
ATOM 2818 C C . ARG A 1 362 ? 23.053 0.105 15.596 1.00 65.38 362 ARG A C 1
ATOM 2820 O O . ARG A 1 362 ? 21.833 0.080 15.680 1.00 65.38 362 ARG A O 1
ATOM 2827 N N . LYS A 1 363 ? 23.794 -0.995 15.468 1.00 57.28 363 LYS A N 1
ATOM 2828 C CA . LYS A 1 363 ? 23.221 -2.349 15.494 1.00 57.28 363 LYS A CA 1
ATOM 2829 C C . LYS A 1 363 ? 22.442 -2.575 16.797 1.00 57.28 363 LYS A C 1
ATOM 2831 O O . LYS A 1 363 ? 22.926 -2.174 17.857 1.00 57.28 363 LYS A O 1
ATOM 2836 N N . ALA A 1 364 ? 21.258 -3.174 16.657 1.00 56.09 364 ALA A N 1
ATOM 2837 C CA . ALA A 1 364 ? 20.368 -3.558 17.752 1.00 56.09 364 ALA A CA 1
ATOM 2838 C C . ALA A 1 364 ? 20.993 -4.615 18.671 1.00 56.09 364 ALA A C 1
ATOM 2840 O O . ALA A 1 364 ? 21.761 -5.464 18.151 1.00 56.09 364 ALA A O 1
#

Solvent-accessible surface area (backbone atoms only — not comparable to full-atom values): 21455 Å² total; per-residue (Å²): 132,88,83,90,80,85,85,84,76,86,90,78,91,87,84,80,80,94,74,88,80,76,77,84,76,79,83,88,78,89,78,91,80,83,89,79,86,72,75,74,71,76,60,56,74,47,32,30,20,44,40,26,44,74,81,27,44,62,49,33,34,54,22,36,53,45,54,77,58,65,74,58,57,69,73,60,51,58,54,41,45,53,53,20,53,75,70,72,50,92,62,69,57,39,38,68,76,60,65,84,46,77,70,28,70,75,68,77,47,62,74,60,63,47,78,45,77,53,62,61,98,76,29,34,40,38,39,23,43,27,23,34,47,82,93,31,53,62,40,31,52,64,36,41,65,73,24,57,29,38,37,39,30,30,33,55,87,77,35,87,43,74,57,44,52,50,49,52,52,51,40,28,75,61,63,27,47,36,38,34,40,35,35,18,45,28,72,83,55,75,47,41,64,68,63,52,50,54,41,50,51,59,50,50,68,58,47,75,80,47,80,58,82,41,79,46,81,38,72,23,18,44,86,85,38,32,19,42,68,50,79,39,84,77,39,79,86,62,88,69,73,23,53,48,55,45,70,66,63,63,69,70,77,75,72,58,50,56,76,59,28,41,31,49,26,65,40,76,47,61,94,49,94,93,43,64,32,40,28,29,51,24,80,20,4,53,52,45,54,67,41,58,30,24,34,40,90,78,70,48,72,43,30,32,61,41,34,28,49,85,96,40,82,44,63,65,52,45,50,76,44,61,38,32,41,26,53,71,55,96,67,95,76,55,68,74,29,30,45,26,36,61,92,51,71,76,90,84,71,99,72,82,90,79,90,78,86,79,76,64,91,67,84,131

pLDDT: mean 76.91, std 21.97, range [25.39, 98.19]

Secondary structure (DSSP, 8-state):
-------PPP-----------PPPPPP-----------------EEEEEEE--TTS-HHHHHHHHHHHTT-S-HHHHHHHHHHHHHHT-SS--GGGGT--SHHHHHHTS--S-EEEEEE-SS-EEEEEE---SGGGHHHHHHHHTT-SEEEEEEETTT-S-HHHHHHHHHHHHTT--EEEEEEE-GGGGTT-HHHHHHHHHHHHHHHTTS--SEEEEEE--TTT-TTTSSPPSS-TT--S--HHHHHHH--GGGGS--SS-EEE--EEE-SSTT--EEEEE--B-EEETT-EEEEETTTEEEEEEEEEETTEEESEEETT-EEEEEESS-----BTBEEEETTSPPP--S---------SSS--

Mean predicted aligned error: 14.32 Å

Sequence (364 aa):
MLDNSNTQLPQQFADAPAGTLAAPAPAADGSGGSDGRLVEKERDLL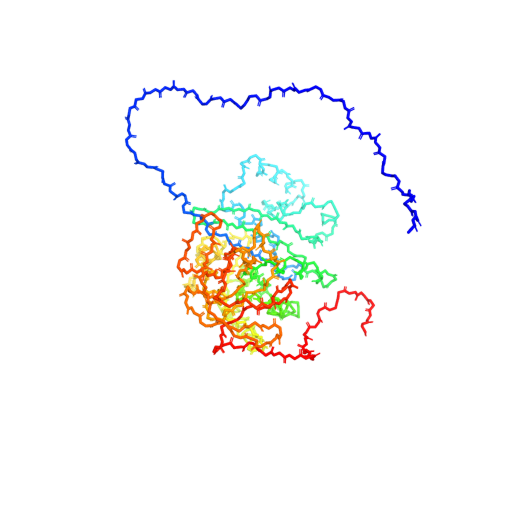RFTTAGSVDDGKSTLIGRMLFDSKQIFQDQMDLLESASKLRGEEGVNLALLTDGLRAEREQGITIDVAYRYFSTSKRKFIIADTPGHEQYTRNMVTGASNADLAIVLIDARNGVLTQSRRHGIIASLLGIQHIVVAVNKMDLVEYSEARFNEIVEEYTDFTQKLNVHDISFIPISALEGDNVVDPSENMPWYDGRTLLHMLETVTISADRNLVDFRFPVQYVIRPHQDFRGFSGRIPSGTITVGEEVTILPSMRRSKVKGIYLYEQEVQEAFAGQSVVITLEDEIDISRGDMIVRSHNLPEVSGELEAVICWMDERKA

Radius of gyration: 26.95 Å; Cα contacts (8 Å, |Δi|>4): 619; chains: 1; bounding box: 60×62×86 Å

Foldseek 3Di:
DDDDDDDDDDDDDDDDDDDDDDDDDPDDDDDDDDDDPPPPPPQAEAEEEEEEALPLCLLLLVLLLCVVLVVDDPVVQVVQVVVCVVVVHDDGRSSVVVDDDPVCVVVSWDQAFDWDWDDHPRHTYIYGYATHDPLRVVRLLVSLLPGLEYEQGDALVVADDPRSLVSLQSNLQSVNQYYEYEHEPCVVVQVDPVSQVVSVVVVVVSCVPGPHHYYHYHYAYSNVGDLQQDHDPSNPVDPDHRVVVCSSPDDSVVPAAQQWWKWQFADWDDPDDPDTWTKGATQHHKAFFQAWKAKPPVRDIWTWNWKAQPPDTDGMDGHPGIIITDTPDDDDDDGGIIITHNVRDDDDDPDDDGDDPDSDPDDD